Protein AF-A0A4L7JKK5-F1 (afdb_monomer_lite)

Secondary structure (DSSP, 8-state):
-GGGSS-SSPEEEEEE-TT-TT--HHHHHHH--S-EEEEEEEEHHHHTTTT--SS--EEEEEEESSS--HHHHHHHHHHHHHTT-PPPHHHHHHHT-GGGSHHHHHHHHHHHHHHHHHHHHHHTT-TTEEEE--TT-SSEEEEETT---HHHHHHHHHHHHHHHHTTT---EE-S--SSSS-EEEEEEETTTEEEEEEE--SS--HHHHHHHHHHHHTT-

Foldseek 3Di:
DVVVQPDPDEAEAEEECQLPPPDDPVVVQVVHPYKYKYWYKHFCCQLLVQQACPDRDMDTDIDIDPDDCVVVVVVVVVVCVVVVVDQDPVNVVSVPPPCSDPVNSVVSSVLLQVLQVVLCVLQCPAPQWHWDDDRSDSKIKIDGPPDLDPVVVVVLVVLLCVLQVVVVHDEAEDQDERHQAKYKYWDQDPPSRITIIIRLYNDDDPRSVSVSVCSNVVPD

Structure (mmCIF, N/CA/C/O backbone):
data_AF-A0A4L7JKK5-F1
#
_entry.id   AF-A0A4L7JKK5-F1
#
loop_
_atom_site.group_PDB
_atom_site.id
_atom_site.type_symbol
_atom_site.label_atom_id
_atom_site.label_alt_id
_atom_site.label_comp_id
_atom_site.label_asym_id
_atom_site.label_entity_id
_atom_site.label_seq_id
_atom_site.pdbx_PDB_ins_code
_atom_site.Cartn_x
_atom_site.Cartn_y
_atom_site.Cartn_z
_atom_site.occupancy
_atom_site.B_iso_or_equiv
_atom_site.auth_seq_id
_atom_site.auth_comp_id
_atom_site.auth_asym_id
_atom_site.auth_atom_id
_atom_site.pdbx_PDB_model_num
ATOM 1 N N . MET A 1 1 ? 13.199 -21.594 -5.721 1.00 54.78 1 MET A N 1
ATOM 2 C CA . MET A 1 1 ? 13.618 -21.203 -7.087 1.00 54.78 1 MET A CA 1
ATOM 3 C C . MET A 1 1 ? 13.773 -22.408 -8.007 1.00 54.78 1 MET A C 1
ATOM 5 O O . MET A 1 1 ? 13.452 -22.265 -9.177 1.00 54.78 1 MET A O 1
ATOM 9 N N . ASP A 1 2 ? 14.181 -23.584 -7.515 1.00 53.31 2 ASP A N 1
ATOM 10 C CA . ASP A 1 2 ? 14.368 -24.769 -8.373 1.00 53.31 2 ASP A CA 1
ATOM 11 C C . ASP A 1 2 ? 13.088 -25.248 -9.073 1.00 53.31 2 ASP A C 1
ATOM 13 O O . ASP A 1 2 ? 13.128 -25.571 -10.257 1.00 53.31 2 ASP A O 1
ATOM 17 N N . SER A 1 3 ? 11.926 -25.143 -8.419 1.00 56.69 3 SER A N 1
ATOM 18 C CA . SER A 1 3 ? 10.620 -25.448 -9.029 1.00 56.69 3 SER A CA 1
ATOM 19 C C . SER A 1 3 ? 10.272 -24.585 -10.251 1.00 56.69 3 SER A C 1
ATOM 21 O O . SER A 1 3 ? 9.480 -25.003 -11.090 1.00 56.69 3 SER A O 1
ATOM 23 N N . LEU A 1 4 ? 10.872 -23.396 -10.391 1.00 59.56 4 LEU A N 1
ATOM 24 C CA . LEU A 1 4 ? 10.628 -22.492 -11.517 1.00 59.56 4 LEU A CA 1
ATOM 25 C C . LEU A 1 4 ? 11.506 -22.805 -12.734 1.00 59.56 4 LEU A C 1
ATOM 27 O O . LEU A 1 4 ? 11.299 -22.182 -13.765 1.00 59.56 4 LEU A O 1
ATOM 31 N N . ASN A 1 5 ? 12.466 -23.734 -12.668 1.00 62.62 5 ASN A N 1
ATOM 32 C CA . ASN A 1 5 ? 13.459 -23.936 -13.735 1.00 62.62 5 ASN A CA 1
ATOM 33 C C . ASN A 1 5 ? 13.098 -25.026 -14.769 1.00 62.62 5 ASN A C 1
ATOM 35 O O . ASN A 1 5 ? 13.851 -25.221 -15.717 1.00 62.62 5 ASN A O 1
ATOM 39 N N . HIS A 1 6 ? 11.961 -25.715 -14.634 1.00 63.56 6 HIS A N 1
ATOM 40 C CA . HIS A 1 6 ? 11.659 -26.937 -15.402 1.00 63.56 6 HIS A CA 1
ATOM 41 C C . HIS A 1 6 ? 10.740 -26.759 -16.630 1.00 63.56 6 HIS A C 1
ATOM 43 O O . HIS A 1 6 ? 10.116 -27.720 -17.066 1.00 63.56 6 HIS A O 1
ATOM 49 N N . SER A 1 7 ? 10.619 -25.559 -17.209 1.00 73.69 7 SER A N 1
ATOM 50 C CA . SER A 1 7 ? 9.725 -25.326 -18.360 1.00 73.69 7 SER A CA 1
ATOM 51 C C . SER A 1 7 ? 10.434 -24.619 -19.517 1.00 73.69 7 SER A C 1
ATOM 53 O O . SER A 1 7 ? 11.263 -23.736 -19.301 1.00 73.69 7 SER A O 1
ATOM 55 N N . SER A 1 8 ? 10.084 -25.028 -20.742 1.00 73.00 8 SER A N 1
ATOM 56 C CA . SER A 1 8 ? 10.616 -24.521 -22.014 1.00 73.00 8 SER A CA 1
ATOM 57 C C . SER A 1 8 ? 10.035 -23.171 -22.446 1.00 73.00 8 SER A C 1
ATOM 59 O O . SER A 1 8 ? 10.579 -22.535 -23.342 1.00 73.00 8 SER A O 1
ATOM 61 N N . LEU A 1 9 ? 8.939 -22.721 -21.827 1.00 83.38 9 LEU A N 1
ATOM 62 C CA . LEU A 1 9 ? 8.365 -21.401 -22.094 1.00 83.38 9 LEU A CA 1
ATOM 63 C C . LEU A 1 9 ? 9.177 -20.302 -21.387 1.00 83.38 9 LEU A C 1
ATOM 65 O O . LEU A 1 9 ? 9.864 -20.575 -20.403 1.00 83.38 9 LEU A O 1
ATOM 69 N N . PRO A 1 10 ? 9.087 -19.036 -21.807 1.00 85.94 10 PRO A N 1
ATOM 70 C CA . PRO A 1 10 ? 9.568 -17.927 -20.995 1.00 85.94 10 PRO A CA 1
ATOM 71 C C . PRO A 1 10 ? 8.846 -17.844 -19.645 1.00 85.94 10 PRO A C 1
ATOM 73 O O . PRO A 1 10 ? 7.623 -17.960 -19.576 1.00 85.94 10 PRO A O 1
ATOM 76 N N . LEU A 1 11 ? 9.588 -17.603 -18.565 1.00 90.38 11 LEU A N 1
ATOM 77 C CA . LEU A 1 11 ? 9.015 -17.221 -17.277 1.00 90.38 11 LEU A CA 1
ATOM 78 C C . LEU A 1 11 ? 8.675 -15.727 -17.301 1.00 90.38 11 LEU A C 1
ATOM 80 O O . LEU A 1 11 ? 9.541 -14.898 -17.576 1.00 90.38 11 LEU A O 1
ATOM 84 N N . ILE A 1 12 ? 7.434 -15.375 -16.977 1.00 91.38 12 ILE A N 1
ATOM 85 C CA . ILE A 1 12 ? 7.027 -13.982 -16.776 1.00 91.38 12 ILE A CA 1
ATOM 86 C C . ILE A 1 12 ? 6.929 -13.733 -15.275 1.00 91.38 12 ILE A C 1
ATOM 88 O O . ILE A 1 12 ? 6.153 -14.392 -14.586 1.00 91.38 12 ILE A O 1
ATOM 92 N N . LEU A 1 13 ? 7.717 -12.785 -14.775 1.00 92.31 13 LEU A N 1
ATOM 93 C CA . LEU A 1 13 ? 7.645 -12.319 -13.395 1.00 92.31 13 LEU A CA 1
ATOM 94 C C . LEU A 1 13 ? 7.104 -10.896 -13.367 1.00 92.31 13 LEU A C 1
ATOM 96 O O . LEU A 1 13 ? 7.591 -10.021 -14.080 1.00 92.31 13 LEU A O 1
ATOM 100 N N . ILE A 1 14 ? 6.108 -10.677 -12.517 1.00 92.94 14 ILE A N 1
ATOM 101 C CA . ILE A 1 14 ? 5.545 -9.362 -12.228 1.00 92.94 14 ILE A CA 1
ATOM 102 C C . ILE A 1 14 ? 5.923 -9.028 -10.794 1.00 92.94 14 ILE A C 1
ATOM 104 O O . ILE A 1 14 ? 5.657 -9.812 -9.883 1.00 92.94 14 ILE A O 1
ATOM 108 N N . ILE A 1 15 ? 6.574 -7.886 -10.611 1.00 92.06 15 ILE A N 1
ATOM 109 C CA . ILE A 1 15 ? 7.096 -7.438 -9.326 1.00 92.06 15 ILE A CA 1
ATOM 110 C C . ILE A 1 15 ? 6.607 -6.013 -9.098 1.00 92.06 15 ILE A C 1
ATOM 112 O O . ILE A 1 15 ? 6.671 -5.192 -10.005 1.00 92.06 15 ILE A O 1
ATOM 116 N N . ASP A 1 16 ? 6.113 -5.723 -7.899 1.00 90.50 16 ASP A N 1
ATOM 117 C CA . ASP A 1 16 ? 5.870 -4.355 -7.437 1.00 90.50 16 ASP A CA 1
ATOM 118 C C . ASP A 1 16 ? 6.993 -3.984 -6.462 1.00 90.50 16 ASP A C 1
ATOM 120 O O . ASP A 1 16 ? 6.991 -4.423 -5.311 1.00 90.50 16 ASP A O 1
ATOM 124 N 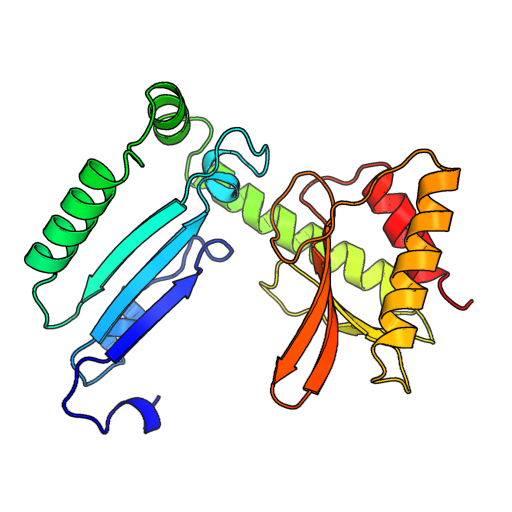N . SER A 1 17 ? 7.975 -3.214 -6.935 1.00 91.44 17 SER A N 1
ATOM 125 C CA . SER A 1 17 ? 9.117 -2.752 -6.130 1.00 91.44 17 SER A CA 1
ATOM 126 C C . SER A 1 17 ? 8.888 -1.369 -5.525 1.00 91.44 17 SER A C 1
ATOM 128 O O . SER A 1 17 ? 9.811 -0.735 -5.022 1.00 91.44 17 SER A O 1
ATOM 130 N N . THR A 1 18 ? 7.655 -0.862 -5.535 1.00 91.31 18 THR A N 1
ATOM 131 C CA . THR A 1 18 ? 7.359 0.492 -5.057 1.00 91.31 18 THR A CA 1
ATOM 132 C C . THR A 1 18 ? 7.827 0.747 -3.618 1.00 91.31 18 THR A C 1
ATOM 134 O O . THR A 1 18 ? 8.244 1.857 -3.298 1.00 91.31 18 THR A O 1
ATOM 137 N N . ALA A 1 19 ? 7.746 -0.262 -2.747 1.00 88.50 19 ALA A N 1
ATOM 138 C CA . ALA A 1 19 ? 8.181 -0.174 -1.352 1.00 88.50 19 ALA A CA 1
ATOM 139 C C . ALA A 1 19 ? 9.669 -0.524 -1.139 1.00 88.50 19 ALA A C 1
ATOM 141 O O . ALA A 1 19 ? 10.154 -0.408 -0.018 1.00 88.50 19 ALA A O 1
ATOM 142 N N . ASP A 1 20 ? 10.391 -0.922 -2.190 1.00 88.00 20 ASP A N 1
ATOM 143 C CA . ASP A 1 20 ? 11.822 -1.229 -2.164 1.00 88.00 20 ASP A CA 1
ATOM 144 C C . ASP A 1 20 ? 12.528 -0.515 -3.324 1.00 88.00 20 ASP A C 1
ATOM 146 O O . ASP A 1 20 ? 12.739 -1.046 -4.416 1.00 88.00 20 ASP A O 1
ATOM 150 N N . ILE A 1 21 ? 12.904 0.740 -3.088 1.00 84.25 21 ILE A N 1
ATOM 151 C CA . ILE A 1 21 ? 13.548 1.567 -4.116 1.00 84.25 21 ILE A CA 1
ATOM 152 C C . ILE A 1 21 ? 14.943 1.064 -4.517 1.00 84.25 21 ILE A C 1
ATOM 154 O O . ILE A 1 21 ? 15.446 1.484 -5.561 1.00 84.25 21 ILE A O 1
ATOM 158 N N . PHE A 1 22 ? 15.553 0.186 -3.711 1.00 85.50 22 PHE A N 1
ATOM 159 C CA . PHE A 1 22 ? 16.884 -0.384 -3.932 1.00 85.50 22 PHE A CA 1
ATOM 160 C C . PHE A 1 22 ? 16.833 -1.760 -4.608 1.00 85.50 22 PHE A C 1
ATOM 162 O O . PHE A 1 22 ? 17.875 -2.384 -4.804 1.00 85.50 22 PHE A O 1
ATOM 169 N N . PHE A 1 23 ? 15.641 -2.227 -4.979 1.00 87.81 23 PHE A N 1
ATOM 170 C CA . PHE A 1 23 ? 15.434 -3.542 -5.561 1.00 87.81 23 PHE A CA 1
ATOM 171 C C . PHE A 1 23 ? 16.284 -3.779 -6.827 1.00 87.81 23 PHE A C 1
ATOM 173 O O . PHE A 1 23 ? 16.067 -3.157 -7.871 1.00 87.81 23 PHE A O 1
ATOM 180 N N . ASP A 1 24 ? 17.247 -4.710 -6.757 1.00 88.44 24 ASP A N 1
ATOM 181 C CA . ASP A 1 24 ? 18.094 -5.095 -7.897 1.00 88.44 24 ASP A CA 1
ATOM 182 C C . ASP A 1 24 ? 17.448 -6.228 -8.708 1.00 88.44 24 ASP A C 1
ATOM 184 O O . ASP A 1 24 ? 17.680 -7.418 -8.475 1.00 88.44 24 ASP A O 1
ATOM 188 N N . VAL A 1 25 ? 16.686 -5.856 -9.738 1.00 88.56 25 VAL A N 1
ATOM 189 C CA . VAL A 1 25 ? 16.118 -6.796 -10.725 1.00 88.56 25 VAL A CA 1
ATOM 190 C C . VAL A 1 25 ? 17.202 -7.689 -11.353 1.00 88.56 25 VAL A C 1
ATOM 192 O O . VAL A 1 25 ? 16.958 -8.862 -11.659 1.00 88.56 25 VAL A O 1
ATOM 195 N N . SER A 1 26 ? 18.422 -7.171 -11.522 1.00 85.50 26 SER A N 1
ATOM 196 C CA . SER A 1 26 ? 19.534 -7.905 -12.134 1.00 85.50 26 SER A CA 1
ATOM 197 C C . SER A 1 26 ? 19.975 -9.082 -11.268 1.00 85.50 26 SER A C 1
ATOM 199 O O . SER A 1 26 ? 20.369 -10.120 -11.801 1.00 85.50 26 SER A O 1
ATOM 201 N N . TYR A 1 27 ? 19.884 -8.958 -9.941 1.00 87.44 27 TYR A N 1
ATOM 202 C CA . TYR A 1 27 ? 20.177 -10.048 -9.014 1.00 87.44 27 TYR A CA 1
ATOM 203 C C . TYR A 1 27 ? 19.275 -11.258 -9.264 1.00 87.44 27 TYR A C 1
ATOM 205 O O . TYR A 1 27 ? 19.773 -12.382 -9.359 1.00 87.44 27 TYR A O 1
ATOM 213 N N . ILE A 1 28 ? 17.972 -11.032 -9.453 1.00 87.19 28 ILE A N 1
ATOM 214 C CA . ILE A 1 28 ? 17.007 -12.100 -9.744 1.00 87.19 28 ILE A CA 1
ATOM 215 C C . ILE A 1 28 ? 17.321 -12.753 -11.087 1.00 87.19 28 ILE A C 1
ATOM 217 O O . ILE A 1 28 ? 17.416 -13.978 -11.169 1.00 87.19 28 ILE A O 1
ATOM 221 N N . LEU A 1 29 ? 17.548 -11.951 -12.130 1.00 86.25 29 LEU A N 1
ATOM 222 C CA . LEU A 1 29 ? 17.852 -12.467 -13.467 1.00 86.25 29 LEU A CA 1
ATOM 223 C C . LEU A 1 29 ? 19.110 -13.340 -13.491 1.00 86.25 29 LEU A C 1
ATOM 225 O O . LEU A 1 29 ? 19.112 -14.368 -14.164 1.00 86.25 29 LEU A O 1
ATOM 229 N N . ARG A 1 30 ? 20.155 -12.982 -12.729 1.00 85.31 30 ARG A N 1
ATOM 230 C CA . ARG A 1 30 ? 21.387 -13.787 -12.612 1.00 85.31 30 ARG A CA 1
ATOM 231 C C . ARG A 1 30 ? 21.159 -15.150 -11.950 1.00 85.31 30 ARG A C 1
ATOM 233 O O . ARG A 1 30 ? 21.944 -16.068 -12.173 1.00 85.31 30 ARG A O 1
ATOM 240 N N . LYS A 1 31 ? 20.129 -15.290 -11.111 1.00 86.62 31 LYS A N 1
ATOM 241 C CA . LYS A 1 31 ? 19.822 -16.535 -10.383 1.00 86.62 31 LYS A CA 1
ATOM 242 C C . LYS A 1 31 ? 18.913 -17.485 -11.165 1.00 86.62 31 LYS A C 1
ATOM 244 O O . LYS A 1 31 ? 18.889 -18.678 -10.865 1.00 86.62 31 LYS A O 1
ATOM 249 N N . LEU A 1 32 ? 18.190 -16.986 -12.164 1.00 85.12 32 LEU A N 1
ATOM 250 C CA . LEU A 1 32 ? 17.275 -17.782 -12.978 1.00 85.12 32 LEU A CA 1
ATOM 251 C C . LEU A 1 32 ? 18.009 -18.402 -14.170 1.00 85.12 32 LEU A C 1
ATOM 253 O O . LEU A 1 32 ? 18.650 -17.712 -14.959 1.00 85.12 32 LEU A O 1
ATOM 257 N N . LYS A 1 33 ? 17.891 -19.725 -14.326 1.00 83.31 33 LYS A N 1
ATOM 258 C CA . LYS A 1 33 ? 18.574 -20.485 -15.389 1.00 83.31 33 LYS A CA 1
ATOM 259 C C . LYS A 1 33 ? 17.737 -20.650 -16.664 1.00 83.31 33 LYS A C 1
ATOM 261 O O . LYS A 1 33 ? 18.148 -21.366 -17.572 1.00 83.31 33 LYS A O 1
ATOM 266 N N . ARG A 1 34 ? 16.588 -19.977 -16.751 1.00 86.50 34 ARG A N 1
ATOM 267 C CA . ARG A 1 34 ? 15.662 -20.021 -17.891 1.00 86.50 34 ARG A CA 1
ATOM 268 C C . ARG A 1 34 ? 15.383 -18.633 -18.448 1.00 86.50 34 ARG A C 1
ATOM 270 O O . ARG A 1 34 ? 15.592 -17.626 -17.765 1.00 86.50 34 ARG A O 1
ATOM 277 N N . ASP A 1 35 ? 14.864 -18.592 -19.664 1.00 89.31 35 ASP A N 1
ATOM 278 C CA . ASP A 1 35 ? 14.428 -17.353 -20.296 1.00 89.31 35 ASP A CA 1
ATOM 279 C C . ASP A 1 35 ? 13.357 -16.686 -19.436 1.00 89.31 35 ASP A C 1
ATOM 281 O O . ASP A 1 35 ? 12.358 -17.308 -19.072 1.00 89.31 35 ASP A O 1
ATOM 285 N N . THR A 1 36 ? 13.605 -15.438 -19.047 1.00 90.94 36 THR A N 1
ATOM 286 C CA . THR A 1 36 ? 12.755 -14.713 -18.102 1.00 90.94 36 THR A CA 1
ATOM 287 C C . THR A 1 36 ? 12.519 -13.291 -18.589 1.00 90.94 36 THR A C 1
ATOM 289 O O . THR A 1 36 ? 13.455 -12.614 -19.020 1.00 90.94 36 THR A O 1
ATOM 292 N N . ILE A 1 37 ? 11.278 -12.825 -18.488 1.00 91.94 37 ILE A N 1
ATOM 293 C CA . ILE A 1 37 ? 10.894 -11.420 -18.631 1.00 91.94 37 ILE A CA 1
ATOM 294 C C . ILE A 1 37 ? 10.395 -10.947 -17.267 1.00 91.94 37 ILE A C 1
ATOM 296 O O . ILE A 1 37 ? 9.519 -11.576 -16.677 1.00 91.94 37 ILE A O 1
ATOM 300 N N . ILE A 1 38 ? 10.949 -9.844 -16.772 1.00 92.88 38 ILE A N 1
ATOM 301 C CA . ILE A 1 38 ? 10.526 -9.204 -15.529 1.00 92.88 38 ILE A CA 1
ATOM 302 C C . ILE A 1 38 ? 9.854 -7.879 -15.867 1.00 92.88 38 ILE A C 1
ATOM 304 O O . ILE A 1 38 ? 10.446 -7.035 -16.542 1.00 92.88 38 ILE A O 1
ATOM 308 N N . PHE A 1 39 ? 8.630 -7.717 -15.375 1.00 93.56 39 PHE A N 1
ATOM 309 C CA . PHE A 1 39 ? 7.906 -6.457 -15.319 1.00 93.56 39 PHE A CA 1
ATOM 310 C C . PHE A 1 39 ? 7.997 -5.930 -13.890 1.00 93.56 39 PHE A C 1
ATOM 312 O O . PHE A 1 39 ? 7.327 -6.442 -12.995 1.00 93.56 39 PHE A O 1
ATOM 319 N N . ASP A 1 40 ? 8.855 -4.939 -13.685 1.00 93.75 40 ASP A N 1
ATOM 320 C CA . ASP A 1 40 ? 9.009 -4.250 -12.410 1.00 93.75 40 ASP A CA 1
ATOM 321 C C . ASP A 1 40 ? 8.169 -2.968 -12.405 1.00 93.75 40 ASP A C 1
ATOM 323 O O . ASP A 1 40 ? 8.400 -2.052 -13.198 1.00 93.75 40 ASP A O 1
ATOM 327 N N . PHE A 1 41 ? 7.167 -2.928 -11.535 1.00 92.62 41 PHE A N 1
ATOM 328 C CA . PHE A 1 41 ? 6.232 -1.828 -11.384 1.00 92.62 41 PHE A CA 1
ATOM 329 C C . PHE A 1 41 ? 6.634 -0.928 -10.219 1.00 92.62 41 PHE A C 1
ATOM 331 O O . PHE A 1 41 ? 6.877 -1.385 -9.102 1.00 92.62 41 PHE A O 1
ATOM 338 N N . LYS A 1 42 ? 6.617 0.380 -10.479 1.00 92.31 42 LYS A N 1
ATOM 339 C CA . LYS A 1 42 ? 6.773 1.433 -9.478 1.00 92.31 42 LYS A CA 1
ATOM 340 C C . LYS A 1 42 ? 5.608 2.409 -9.556 1.00 92.31 42 LYS A C 1
ATOM 342 O O . LYS A 1 42 ? 5.245 2.892 -10.628 1.00 92.31 42 LYS A O 1
ATOM 347 N N . SER A 1 43 ? 5.021 2.740 -8.412 1.00 92.19 43 SER A N 1
ATOM 348 C CA . SER A 1 43 ? 3.942 3.725 -8.339 1.00 92.19 43 SER A CA 1
ATOM 349 C C . SER A 1 43 ? 4.493 5.150 -8.424 1.00 92.19 43 SER A C 1
ATOM 351 O O . SER A 1 43 ? 5.180 5.622 -7.516 1.00 92.19 43 SER A O 1
ATOM 353 N N . GLY A 1 44 ? 4.119 5.863 -9.487 1.00 90.44 44 GLY A N 1
ATOM 354 C CA . GLY A 1 44 ? 4.396 7.286 -9.666 1.00 90.44 44 GLY A CA 1
ATOM 355 C C . GLY A 1 44 ? 3.704 8.151 -8.613 1.00 90.44 44 GLY A C 1
ATOM 356 O O . GLY A 1 44 ? 4.313 9.073 -8.086 1.00 90.44 44 GLY A O 1
ATOM 357 N N . ILE A 1 45 ? 2.481 7.791 -8.208 1.00 90.12 45 ILE A N 1
ATOM 358 C CA . ILE A 1 45 ? 1.774 8.469 -7.105 1.00 90.12 45 ILE A CA 1
ATOM 359 C C . ILE A 1 45 ? 2.606 8.465 -5.812 1.00 90.12 45 ILE A C 1
ATOM 361 O O . ILE A 1 45 ? 2.671 9.451 -5.080 1.00 90.12 45 ILE A O 1
ATOM 365 N N . LYS A 1 46 ? 3.249 7.341 -5.499 1.00 91.56 46 LYS A N 1
ATOM 366 C CA . LYS A 1 46 ? 3.940 7.171 -4.218 1.00 91.56 46 LYS A CA 1
ATOM 367 C C . LYS A 1 46 ? 5.336 7.780 -4.284 1.00 91.56 46 LYS A C 1
ATOM 369 O O . LYS A 1 46 ? 5.657 8.656 -3.492 1.00 91.56 46 LYS A O 1
ATOM 374 N N . LEU A 1 47 ? 6.131 7.388 -5.277 1.00 89.38 47 LEU A N 1
ATOM 375 C CA . LEU A 1 47 ? 7.527 7.818 -5.381 1.00 89.38 47 LEU A CA 1
ATOM 376 C C . LEU A 1 47 ? 7.671 9.233 -5.967 1.00 89.38 47 LEU A C 1
ATOM 378 O O . LEU A 1 47 ? 8.487 10.016 -5.493 1.00 89.38 47 LEU A O 1
ATOM 382 N N . TYR A 1 48 ? 6.844 9.599 -6.944 1.00 89.81 48 TYR A N 1
ATOM 383 C CA . TYR A 1 48 ? 6.958 10.871 -7.670 1.00 89.81 48 TYR A CA 1
ATOM 384 C C . TYR A 1 48 ? 5.909 11.908 -7.265 1.00 89.81 48 TYR A C 1
ATOM 386 O O . TYR A 1 48 ? 5.862 12.987 -7.839 1.00 89.81 48 TYR A O 1
ATOM 394 N N . GLN A 1 49 ? 5.050 11.605 -6.289 1.00 91.00 49 GLN A N 1
ATOM 395 C CA . GLN A 1 49 ? 4.114 12.579 -5.715 1.00 91.00 49 GLN A CA 1
ATOM 396 C C . GLN A 1 49 ? 4.023 12.469 -4.191 1.00 91.00 49 GLN A C 1
ATOM 398 O O . GLN A 1 49 ? 3.183 13.127 -3.588 1.00 91.00 49 GLN A O 1
ATOM 403 N N . LEU A 1 50 ? 4.857 11.639 -3.549 1.00 90.62 50 LEU A N 1
ATOM 404 C CA . LEU A 1 50 ? 4.877 11.444 -2.094 1.00 90.62 50 LEU A CA 1
ATOM 405 C C . LEU A 1 50 ? 3.488 11.107 -1.510 1.00 90.62 50 LEU A C 1
ATOM 407 O O . LEU A 1 50 ? 3.152 11.506 -0.395 1.00 90.62 50 LEU A O 1
ATOM 411 N N . GLY A 1 51 ? 2.659 10.385 -2.273 1.00 88.94 51 GLY A N 1
ATOM 412 C CA . GLY A 1 51 ? 1.311 9.990 -1.862 1.00 88.94 51 GLY A CA 1
ATOM 413 C C . GLY A 1 51 ? 0.261 11.107 -1.895 1.00 88.94 51 GLY A C 1
ATOM 414 O O . GLY A 1 51 ? -0.766 10.963 -1.234 1.00 88.94 51 GLY A O 1
ATOM 415 N N . LEU A 1 52 ? 0.513 12.208 -2.620 1.00 88.00 52 LEU A N 1
ATOM 416 C CA . LEU A 1 52 ? -0.417 13.340 -2.776 1.00 88.00 52 LEU A CA 1
ATOM 417 C C . LEU A 1 52 ? -1.556 13.095 -3.775 1.00 88.00 52 LEU A C 1
ATOM 419 O O . LEU A 1 52 ? -2.501 13.873 -3.793 1.00 88.00 52 LEU A O 1
ATOM 423 N N . GLU A 1 53 ? -1.472 12.039 -4.588 1.00 86.94 53 GLU A N 1
ATOM 424 C CA . GLU A 1 53 ? -2.543 11.637 -5.520 1.00 86.94 53 GLU A CA 1
ATOM 425 C C . GLU A 1 53 ? -2.893 12.704 -6.577 1.00 86.94 53 GLU A C 1
ATOM 427 O O . GLU A 1 53 ? -4.040 12.839 -6.987 1.00 86.94 53 GLU A O 1
ATOM 432 N N . LEU A 1 54 ? -1.893 13.452 -7.052 1.00 88.25 54 LEU A N 1
ATOM 433 C CA . LEU A 1 54 ? -2.051 14.486 -8.085 1.00 88.25 54 LEU A CA 1
ATOM 434 C C . LEU A 1 54 ? -2.343 13.901 -9.476 1.00 88.25 54 LEU A C 1
ATOM 436 O O . LEU A 1 54 ? -2.980 14.543 -10.305 1.00 88.25 54 LEU A O 1
ATOM 440 N N . SER A 1 55 ? -1.838 12.698 -9.757 1.00 88.06 55 SER A N 1
ATOM 441 C CA . SER A 1 55 ? -2.156 11.935 -10.968 1.00 88.06 55 SER A CA 1
ATOM 442 C C . SER A 1 55 ? -1.908 10.443 -10.756 1.00 88.06 55 SER A C 1
ATOM 444 O O . SER A 1 55 ? -0.953 10.056 -10.080 1.00 88.06 55 SER A O 1
ATOM 446 N N . ASN A 1 56 ? -2.724 9.599 -11.386 1.00 86.06 56 ASN A N 1
ATOM 447 C CA . ASN A 1 56 ? -2.571 8.151 -11.357 1.00 86.06 56 ASN A CA 1
ATOM 448 C C . ASN A 1 56 ? -1.466 7.654 -12.306 1.00 86.06 56 ASN A C 1
ATOM 450 O O . ASN A 1 56 ? -1.736 7.103 -13.371 1.00 86.06 56 ASN A O 1
ATOM 454 N N . LEU A 1 57 ? -0.209 7.840 -11.897 1.00 87.75 57 LEU A N 1
ATOM 455 C CA . LEU A 1 57 ? 0.969 7.411 -12.653 1.00 87.75 57 LEU A CA 1
ATOM 456 C C . LEU A 1 57 ? 1.527 6.076 -12.154 1.00 87.75 57 LEU A C 1
ATOM 458 O O . LEU A 1 57 ? 1.732 5.870 -10.952 1.00 87.75 57 LEU A O 1
ATOM 462 N N . GLY A 1 58 ? 1.869 5.207 -13.103 1.00 88.06 58 GLY A N 1
ATOM 463 C CA . GLY A 1 58 ? 2.620 3.972 -12.896 1.00 88.06 58 GLY A CA 1
ATOM 464 C C . GLY A 1 58 ? 3.787 3.890 -13.874 1.00 88.06 58 GLY A C 1
ATOM 465 O O . GLY A 1 58 ? 3.667 4.280 -15.033 1.00 88.06 58 GLY A O 1
ATOM 466 N N . ILE A 1 59 ? 4.922 3.394 -13.399 1.00 88.75 59 ILE A N 1
ATOM 467 C CA . ILE A 1 59 ? 6.136 3.210 -14.191 1.00 88.75 59 ILE A CA 1
ATOM 468 C C . ILE A 1 59 ? 6.398 1.712 -14.266 1.00 88.75 59 ILE A C 1
ATOM 470 O O . ILE A 1 59 ? 6.373 1.032 -13.242 1.00 88.75 59 ILE A O 1
ATOM 474 N N . VAL A 1 60 ? 6.646 1.205 -15.472 1.00 89.94 60 VAL A N 1
ATOM 475 C CA . VAL A 1 60 ? 7.015 -0.195 -15.693 1.00 89.94 60 VAL A CA 1
ATOM 476 C C . VAL A 1 60 ? 8.403 -0.274 -16.315 1.00 89.94 60 VAL A C 1
ATOM 478 O O . VAL A 1 60 ? 8.661 0.276 -17.387 1.00 89.94 60 VAL A O 1
ATOM 481 N N . HIS A 1 61 ? 9.302 -0.981 -15.642 1.00 90.50 61 HIS A N 1
ATOM 482 C CA . HIS A 1 61 ? 10.610 -1.343 -16.160 1.00 90.50 61 HIS A CA 1
ATOM 483 C C . HIS A 1 61 ? 10.557 -2.789 -16.649 1.00 90.50 61 HIS A C 1
ATOM 485 O O . HIS A 1 61 ? 10.221 -3.704 -15.901 1.00 90.50 61 HIS A O 1
ATOM 491 N N . ILE A 1 62 ? 10.865 -2.994 -17.932 1.00 91.31 62 ILE A N 1
ATOM 492 C CA . ILE A 1 62 ? 10.837 -4.318 -18.561 1.00 91.31 62 ILE A CA 1
ATOM 493 C C . ILE A 1 62 ? 12.265 -4.761 -18.832 1.00 91.31 62 ILE A C 1
ATOM 495 O O . ILE A 1 62 ? 12.944 -4.172 -19.685 1.00 91.31 62 ILE A O 1
ATOM 499 N N . THR A 1 63 ? 12.679 -5.832 -18.163 1.00 90.88 63 THR A N 1
ATOM 500 C CA . THR A 1 63 ? 14.026 -6.403 -18.267 1.00 90.88 63 THR A CA 1
ATOM 501 C C . THR A 1 63 ? 13.935 -7.884 -18.621 1.00 90.88 63 THR A C 1
ATOM 503 O O . THR A 1 63 ? 13.001 -8.575 -18.224 1.00 90.88 63 THR A O 1
ATOM 506 N N . SER A 1 64 ? 14.897 -8.393 -19.386 1.00 90.62 64 SER A N 1
ATOM 507 C CA . SER A 1 64 ? 15.013 -9.818 -19.698 1.00 90.62 64 SER A CA 1
ATOM 508 C C . SER A 1 64 ? 16.480 -10.229 -19.756 1.00 90.62 64 SER A C 1
ATOM 510 O O . SER A 1 64 ? 17.343 -9.388 -19.996 1.00 90.62 64 SER A O 1
ATOM 512 N N . ASN A 1 65 ? 16.761 -11.513 -19.524 1.00 86.12 65 ASN A N 1
ATOM 513 C CA . ASN A 1 65 ? 18.102 -12.078 -19.653 1.00 86.12 65 ASN A CA 1
ATOM 514 C C . ASN A 1 65 ? 18.458 -12.447 -21.104 1.00 86.12 65 ASN A C 1
ATOM 516 O O . ASN A 1 65 ? 19.535 -12.101 -21.574 1.00 86.12 65 ASN A O 1
ATOM 520 N N . LYS A 1 66 ? 17.572 -13.161 -21.801 1.00 80.00 66 LYS A N 1
ATOM 521 C CA . LYS A 1 66 ? 17.845 -13.774 -23.112 1.00 80.00 66 LYS A CA 1
ATOM 522 C C . LYS A 1 66 ? 16.816 -13.405 -24.184 1.00 80.00 66 LYS A C 1
ATOM 524 O O . LYS A 1 66 ? 17.006 -13.747 -25.345 1.00 80.00 66 LYS A O 1
ATOM 529 N N . ILE A 1 67 ? 15.746 -12.689 -23.822 1.00 82.38 67 ILE A N 1
ATOM 530 C CA . ILE A 1 67 ? 14.661 -12.329 -24.741 1.00 82.38 67 ILE A CA 1
ATOM 531 C C . ILE A 1 67 ? 14.787 -10.861 -25.147 1.00 82.38 67 ILE A C 1
ATOM 533 O O . ILE A 1 67 ? 14.883 -9.965 -24.308 1.00 82.38 67 ILE A O 1
ATOM 537 N N . ASN A 1 68 ? 14.723 -10.594 -26.451 1.00 84.12 68 ASN A N 1
ATOM 538 C CA . ASN A 1 68 ? 14.634 -9.231 -26.960 1.00 84.12 68 ASN A CA 1
ATOM 539 C C . ASN A 1 68 ? 13.237 -8.647 -26.678 1.00 84.12 68 ASN A C 1
ATOM 541 O O . ASN A 1 68 ? 12.236 -9.084 -27.242 1.00 84.12 68 ASN A O 1
ATOM 545 N N . THR A 1 69 ? 13.171 -7.618 -25.832 1.00 86.06 69 THR A N 1
ATOM 546 C CA . THR A 1 69 ? 11.913 -6.981 -25.407 1.00 86.06 69 THR A CA 1
ATOM 547 C C . THR A 1 69 ? 11.473 -5.811 -26.299 1.00 86.06 69 THR A C 1
ATOM 549 O O . THR A 1 69 ? 10.482 -5.149 -25.998 1.00 86.06 69 THR A O 1
ATOM 552 N N . SER A 1 70 ? 12.162 -5.548 -27.417 1.00 87.31 70 SER A N 1
ATOM 553 C CA . SER A 1 70 ? 11.848 -4.461 -28.364 1.00 87.31 70 SER A CA 1
ATOM 554 C C . SER A 1 70 ? 10.406 -4.513 -28.877 1.00 87.31 70 SER A C 1
ATOM 556 O O . SER A 1 70 ? 9.677 -3.524 -28.781 1.00 87.31 70 SER A O 1
ATOM 558 N N . LEU A 1 71 ? 9.970 -5.675 -29.374 1.00 85.62 71 LEU A N 1
ATOM 559 C CA . LEU A 1 71 ? 8.619 -5.851 -29.918 1.00 85.62 71 LEU A CA 1
ATOM 560 C C . LEU A 1 71 ? 7.545 -5.666 -28.843 1.00 85.62 71 LEU A C 1
ATOM 562 O O . LEU A 1 71 ? 6.529 -5.015 -29.086 1.00 85.62 71 LEU A O 1
ATOM 566 N N . LEU A 1 72 ? 7.805 -6.164 -27.634 1.00 88.00 72 LEU A N 1
ATOM 567 C CA . LEU A 1 72 ? 6.929 -5.978 -26.481 1.00 88.00 72 LEU A CA 1
ATOM 568 C C . LEU A 1 72 ? 6.794 -4.491 -26.120 1.00 88.00 72 LEU A C 1
ATOM 570 O O . LEU A 1 72 ? 5.682 -3.995 -25.972 1.00 88.00 72 LEU A O 1
ATOM 574 N N . ARG A 1 73 ? 7.909 -3.751 -26.052 1.00 87.44 73 ARG A N 1
ATOM 575 C CA . ARG A 1 73 ? 7.895 -2.303 -25.780 1.00 87.44 73 ARG A CA 1
ATOM 576 C C . ARG A 1 73 ? 7.122 -1.532 -26.847 1.00 87.44 73 ARG A C 1
ATOM 578 O O . ARG A 1 73 ? 6.293 -0.698 -26.498 1.00 87.44 73 ARG A O 1
ATOM 585 N N . LYS A 1 74 ? 7.340 -1.835 -28.132 1.00 88.62 74 LYS A N 1
ATOM 586 C CA . LYS A 1 74 ? 6.579 -1.221 -29.235 1.00 88.62 74 LYS A CA 1
ATOM 587 C C . LYS A 1 74 ? 5.083 -1.508 -29.120 1.00 88.62 74 LYS A C 1
ATOM 589 O O . LYS A 1 74 ? 4.285 -0.597 -29.303 1.00 88.62 74 LYS A O 1
ATOM 594 N N . SER A 1 75 ? 4.715 -2.737 -28.763 1.00 89.50 75 SER A N 1
ATOM 595 C CA . SER A 1 75 ? 3.314 -3.135 -28.579 1.00 89.50 75 SER A CA 1
ATOM 596 C C . SER A 1 75 ? 2.652 -2.365 -27.434 1.00 89.50 75 SER A C 1
ATOM 598 O O . SER A 1 75 ? 1.542 -1.871 -27.591 1.00 89.50 75 SER A O 1
ATOM 600 N N . LEU A 1 76 ? 3.353 -2.186 -26.310 1.00 87.75 76 LEU A N 1
ATOM 601 C CA . LEU A 1 76 ? 2.854 -1.403 -25.174 1.00 87.75 76 LEU A CA 1
ATOM 602 C C . LEU A 1 76 ? 2.717 0.090 -25.502 1.00 87.75 76 LEU A C 1
ATOM 604 O O . LEU A 1 76 ? 1.738 0.716 -25.105 1.00 87.75 76 LEU A O 1
ATOM 608 N N . ILE A 1 77 ? 3.665 0.657 -26.256 1.00 87.44 77 ILE A N 1
ATOM 609 C CA . ILE A 1 77 ? 3.566 2.040 -26.748 1.00 87.44 77 ILE A CA 1
ATOM 610 C C . ILE A 1 77 ? 2.362 2.184 -27.683 1.00 87.44 77 ILE A C 1
ATOM 612 O O . ILE A 1 77 ? 1.579 3.114 -27.515 1.00 87.44 77 ILE A O 1
ATOM 616 N N . GLY A 1 78 ? 2.189 1.249 -28.622 1.00 89.38 78 GLY A N 1
ATOM 617 C CA . GLY A 1 78 ? 1.050 1.228 -29.537 1.00 89.38 78 GLY A CA 1
ATOM 618 C C . GLY A 1 78 ? -0.283 1.143 -28.796 1.00 89.38 78 GLY A C 1
ATOM 619 O O . GLY A 1 78 ? -1.176 1.941 -29.063 1.00 89.38 78 GLY A O 1
ATOM 620 N N . PHE A 1 79 ? -0.390 0.248 -27.808 1.00 88.94 79 PHE A N 1
ATOM 621 C CA . PHE A 1 79 ? -1.566 0.148 -26.943 1.00 88.94 79 PHE A CA 1
ATOM 622 C C . PHE A 1 79 ? -1.870 1.483 -26.259 1.00 88.94 79 PHE A C 1
ATOM 624 O O . PHE A 1 79 ? -2.978 1.990 -26.394 1.00 88.94 79 PHE A O 1
ATOM 631 N N . ARG A 1 80 ? -0.868 2.102 -25.619 1.00 86.31 80 ARG A N 1
ATOM 632 C CA . ARG A 1 80 ? -1.014 3.403 -24.950 1.00 86.31 80 ARG A CA 1
ATOM 633 C C . ARG A 1 80 ? -1.528 4.496 -25.890 1.00 86.31 80 ARG A C 1
ATOM 635 O O . ARG A 1 80 ? -2.389 5.287 -25.506 1.00 86.31 80 ARG A O 1
ATOM 642 N N . SER A 1 81 ? -0.998 4.546 -27.112 1.00 86.50 81 SER A N 1
ATOM 643 C CA . SER A 1 81 ? -1.428 5.501 -28.136 1.00 86.50 81 SER A CA 1
ATOM 644 C C . SER A 1 81 ? -2.871 5.261 -28.579 1.00 86.50 81 SER A C 1
ATOM 646 O O . SER A 1 81 ? -3.624 6.220 -28.705 1.00 86.50 81 SER A O 1
ATOM 648 N N . LEU A 1 82 ? -3.274 4.001 -28.768 1.00 90.69 82 LEU A N 1
ATOM 649 C CA . LEU A 1 82 ? -4.637 3.638 -29.170 1.00 90.69 82 LEU A CA 1
ATOM 650 C C . LEU A 1 82 ? -5.666 3.899 -28.065 1.00 90.69 82 LEU A C 1
ATOM 652 O O . LEU A 1 82 ? -6.774 4.337 -28.355 1.00 90.69 82 LEU A O 1
ATOM 656 N N . THR A 1 83 ? -5.309 3.653 -26.803 1.00 89.00 83 THR A N 1
ATOM 657 C CA . THR A 1 83 ? -6.215 3.849 -25.661 1.00 89.00 83 THR A CA 1
ATOM 658 C C . THR A 1 83 ? -6.234 5.281 -25.134 1.00 89.00 83 THR A C 1
ATOM 660 O O . THR A 1 83 ? -6.936 5.557 -24.167 1.00 89.00 83 THR A O 1
ATOM 663 N N . GLY A 1 84 ? -5.441 6.191 -25.709 1.00 83.62 84 GLY A N 1
ATOM 664 C CA . GLY A 1 84 ? -5.356 7.577 -25.246 1.00 83.62 84 GLY A CA 1
ATOM 665 C C . GLY A 1 84 ? -4.750 7.736 -23.846 1.00 83.62 84 GLY A C 1
ATOM 666 O O . GLY A 1 84 ? -4.912 8.780 -23.225 1.00 83.62 84 GLY A O 1
ATOM 667 N N . THR A 1 85 ? -4.019 6.738 -23.339 1.00 84.31 85 THR A N 1
ATOM 668 C CA . THR A 1 85 ? -3.427 6.737 -21.984 1.00 84.31 85 THR A CA 1
ATOM 669 C C . THR A 1 85 ? -2.026 7.358 -21.978 1.00 84.31 85 THR A C 1
ATOM 671 O O . THR A 1 85 ? -1.091 6.865 -21.343 1.00 84.31 85 THR A O 1
ATOM 674 N N . SER A 1 86 ? -1.852 8.427 -22.756 1.00 85.69 86 SER A N 1
ATOM 675 C CA . SER A 1 86 ? -0.580 9.146 -22.849 1.00 85.69 86 SER A CA 1
ATOM 676 C C . SER A 1 86 ? -0.334 10.001 -21.609 1.00 85.69 86 SER A C 1
ATOM 678 O O . SER A 1 86 ? -1.276 10.437 -20.955 1.00 85.69 86 SER A O 1
ATOM 680 N N . ILE A 1 87 ? 0.942 10.251 -21.312 1.00 86.69 87 ILE A N 1
ATOM 681 C CA . ILE A 1 87 ? 1.349 11.143 -20.221 1.00 86.69 87 ILE A CA 1
ATOM 682 C C . ILE A 1 87 ? 0.940 12.572 -20.590 1.00 86.69 87 ILE A C 1
ATOM 684 O O . ILE A 1 87 ? 1.272 13.053 -21.676 1.00 86.69 87 ILE A O 1
ATOM 688 N N . LEU A 1 88 ? 0.220 13.241 -19.696 1.00 89.56 88 LEU A N 1
ATOM 689 C CA . LEU A 1 88 ? -0.213 14.624 -19.857 1.00 89.56 88 LEU A CA 1
ATOM 690 C C . LEU A 1 88 ? 0.934 15.601 -19.529 1.00 89.56 88 LEU A C 1
ATOM 692 O O . LEU A 1 88 ? 1.800 15.289 -18.709 1.00 89.56 88 LEU A O 1
ATOM 696 N N . PRO A 1 89 ? 0.936 16.833 -20.075 1.00 90.88 89 PRO A N 1
ATOM 697 C CA . PRO A 1 89 ? 2.037 17.779 -19.860 1.00 90.88 89 PRO A CA 1
ATOM 698 C C . PRO A 1 89 ? 2.332 18.109 -18.387 1.00 90.88 89 PRO A C 1
ATOM 700 O O . PRO A 1 89 ? 3.472 18.380 -18.015 1.00 90.88 89 PRO A O 1
ATOM 703 N N . TYR A 1 90 ? 1.320 18.105 -17.515 1.00 90.81 90 TYR A N 1
ATOM 704 C CA . TYR A 1 90 ? 1.543 18.338 -16.083 1.00 90.81 90 TYR A CA 1
ATOM 705 C C . TYR A 1 90 ? 2.138 17.109 -15.376 1.00 90.81 90 TYR A C 1
ATOM 707 O O . TYR A 1 90 ? 2.877 17.259 -14.407 1.00 90.81 90 TYR A O 1
ATOM 715 N N . GLU A 1 91 ? 1.851 15.903 -15.864 1.00 91.19 91 GLU A N 1
ATOM 716 C CA . GLU A 1 91 ? 2.401 14.652 -15.342 1.00 91.19 91 GLU A CA 1
ATOM 717 C C . GLU A 1 91 ? 3.881 14.528 -15.692 1.00 91.19 91 GLU A C 1
ATOM 719 O O . GLU A 1 91 ? 4.681 14.125 -14.852 1.00 91.19 91 GLU A O 1
ATOM 724 N N . GLU A 1 92 ? 4.267 14.967 -16.891 1.00 90.00 92 GLU A N 1
ATOM 725 C CA . GLU A 1 92 ? 5.670 15.114 -17.280 1.00 90.00 92 GLU A CA 1
ATOM 726 C C . GLU A 1 92 ? 6.407 16.068 -16.329 1.00 90.00 92 GLU A C 1
ATOM 728 O O . GLU A 1 92 ? 7.468 15.730 -15.806 1.00 90.00 92 GLU A O 1
ATOM 733 N N . LYS A 1 93 ? 5.803 17.219 -15.998 1.00 90.75 93 LYS A N 1
ATOM 734 C CA . LYS A 1 93 ? 6.371 18.149 -15.008 1.00 90.75 93 LYS A CA 1
ATOM 735 C C . LYS A 1 93 ? 6.534 17.519 -13.627 1.00 90.75 93 LYS A C 1
ATOM 737 O O . LYS A 1 93 ? 7.517 17.821 -12.959 1.00 90.75 93 LYS A O 1
ATOM 742 N N . ILE A 1 94 ? 5.599 16.671 -13.191 1.00 89.50 94 ILE A N 1
ATOM 743 C CA . ILE A 1 94 ? 5.714 15.918 -11.933 1.00 89.50 94 ILE A CA 1
ATOM 744 C C . ILE A 1 94 ? 6.904 14.952 -12.012 1.00 89.50 94 ILE A C 1
ATOM 746 O O . ILE A 1 94 ? 7.758 14.971 -11.130 1.00 89.50 94 ILE A O 1
ATOM 750 N N . LEU A 1 95 ? 7.001 14.149 -13.074 1.00 86.62 95 LEU A N 1
ATOM 751 C CA . LEU A 1 95 ? 8.067 13.153 -13.247 1.00 86.62 95 LEU A CA 1
ATOM 752 C C . LEU A 1 95 ? 9.463 13.782 -13.355 1.00 86.62 95 LEU A C 1
ATOM 754 O O . LEU A 1 95 ? 10.436 13.198 -12.884 1.00 86.62 95 LEU A O 1
ATOM 758 N N . CYS A 1 96 ? 9.562 14.974 -13.945 1.00 88.31 96 CYS A N 1
ATOM 759 C CA . CYS A 1 96 ? 10.816 15.708 -14.109 1.00 88.31 96 CYS A CA 1
ATOM 760 C C . CYS A 1 96 ? 11.134 16.661 -12.944 1.00 88.31 96 CYS A C 1
ATOM 762 O O . CYS A 1 96 ? 12.150 17.357 -12.987 1.00 88.31 96 CYS A O 1
ATOM 764 N N . ASN A 1 97 ? 10.292 16.733 -11.909 1.00 89.19 97 ASN A N 1
ATOM 765 C CA . ASN A 1 97 ? 10.511 17.659 -10.805 1.00 89.19 97 ASN A CA 1
ATOM 766 C C . ASN A 1 97 ? 11.665 17.190 -9.903 1.00 89.19 97 ASN A C 1
ATOM 768 O O . ASN A 1 97 ? 11.641 16.089 -9.351 1.00 89.19 97 ASN A O 1
ATOM 772 N N . SER A 1 98 ? 12.648 18.063 -9.681 1.00 90.88 98 SER A N 1
ATOM 773 C CA . SER A 1 98 ? 13.831 17.771 -8.863 1.00 90.88 98 SER A CA 1
ATOM 774 C C . SER A 1 98 ? 13.524 17.508 -7.383 1.00 90.88 98 SER A C 1
ATOM 776 O O . SER A 1 98 ? 14.343 16.895 -6.694 1.00 90.88 98 SER A O 1
ATOM 778 N N . ILE A 1 99 ? 12.352 17.919 -6.886 1.00 89.75 99 ILE A N 1
ATOM 779 C CA . ILE A 1 99 ? 11.884 17.617 -5.526 1.00 89.75 99 ILE A CA 1
ATOM 780 C C . ILE A 1 99 ? 11.673 16.110 -5.350 1.00 89.75 99 ILE A C 1
ATOM 782 O O . ILE A 1 99 ? 11.960 15.582 -4.277 1.00 89.75 99 ILE A O 1
ATOM 786 N N . PHE A 1 100 ? 11.233 15.392 -6.385 1.00 88.62 100 PHE A N 1
ATOM 787 C CA . PHE A 1 100 ? 10.943 13.955 -6.322 1.00 88.62 100 PHE A CA 1
ATOM 788 C C . PHE A 1 100 ? 12.144 13.089 -6.720 1.00 88.62 100 PHE A C 1
ATOM 790 O O . PHE A 1 100 ? 12.015 12.089 -7.423 1.00 88.62 100 PHE A O 1
ATOM 797 N N . ASN A 1 101 ? 13.334 13.490 -6.275 1.00 89.81 101 ASN A N 1
ATOM 798 C CA . ASN A 1 101 ? 14.568 12.750 -6.501 1.00 89.81 101 ASN A CA 1
ATOM 799 C C . ASN A 1 101 ? 14.670 11.479 -5.633 1.00 89.81 101 ASN A C 1
ATOM 801 O O . ASN A 1 101 ? 13.893 11.238 -4.711 1.00 89.81 101 ASN A O 1
ATOM 805 N N . PHE A 1 102 ? 15.695 10.670 -5.900 1.00 90.12 102 PHE A N 1
ATOM 806 C CA . PHE A 1 102 ? 15.930 9.410 -5.192 1.00 90.12 102 PHE A CA 1
ATOM 807 C C . PHE A 1 102 ? 16.004 9.561 -3.663 1.00 90.12 102 PHE A C 1
ATOM 809 O O . PHE A 1 102 ? 15.492 8.718 -2.930 1.00 90.12 102 PHE A O 1
ATOM 816 N N . LYS A 1 103 ? 16.597 10.651 -3.157 1.00 92.88 103 LYS A N 1
ATOM 817 C CA . LYS A 1 103 ? 16.714 10.889 -1.713 1.00 92.88 103 LYS A CA 1
ATOM 818 C C . LYS A 1 103 ? 15.340 11.101 -1.078 1.00 92.88 103 LYS A C 1
ATOM 820 O O . LYS A 1 103 ? 15.067 10.527 -0.028 1.00 92.88 103 LYS A O 1
ATOM 825 N N . THR A 1 104 ? 14.468 11.898 -1.693 1.00 92.81 104 THR A N 1
ATOM 826 C CA . THR A 1 104 ? 13.122 12.133 -1.147 1.00 92.81 104 THR A CA 1
ATOM 827 C C . THR A 1 104 ? 12.242 10.892 -1.254 1.00 92.81 104 THR A C 1
ATOM 829 O O . THR A 1 104 ? 11.508 10.598 -0.313 1.00 92.81 104 THR A O 1
ATOM 832 N N . GLN A 1 105 ? 12.387 10.110 -2.326 1.00 92.50 105 GLN A N 1
ATOM 833 C CA . GLN A 1 105 ? 11.759 8.792 -2.471 1.00 92.50 105 GLN A CA 1
ATOM 834 C C . GLN A 1 105 ? 12.184 7.823 -1.357 1.00 92.50 105 GLN A C 1
ATOM 836 O O . GLN A 1 105 ? 11.333 7.183 -0.739 1.00 92.50 105 GLN A O 1
ATOM 841 N N . ALA A 1 106 ? 13.484 7.758 -1.054 1.00 92.06 106 ALA A N 1
ATOM 842 C CA . ALA A 1 106 ? 14.029 6.931 0.022 1.00 92.06 106 ALA A CA 1
ATOM 843 C C . ALA A 1 106 ? 13.457 7.321 1.384 1.00 92.06 106 ALA A C 1
ATOM 845 O O . ALA A 1 106 ? 12.895 6.483 2.085 1.00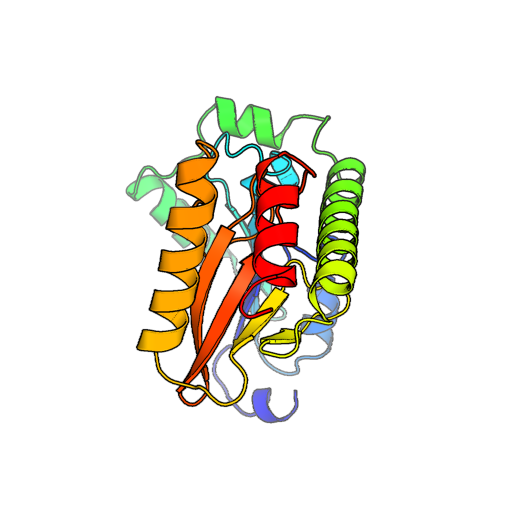 92.06 106 ALA A O 1
ATOM 846 N N . MET A 1 107 ? 13.520 8.614 1.712 1.00 92.69 107 MET A N 1
ATOM 847 C CA . MET A 1 107 ? 12.974 9.151 2.960 1.00 92.69 107 MET A CA 1
ATOM 848 C C . MET A 1 107 ? 11.470 8.891 3.089 1.00 92.69 107 MET A C 1
ATOM 850 O O . MET A 1 107 ? 10.955 8.671 4.185 1.00 92.69 107 MET A O 1
ATOM 854 N N . TYR A 1 108 ? 10.747 8.932 1.973 1.00 93.56 108 TYR A N 1
ATOM 855 C CA . TYR A 1 108 ? 9.318 8.666 1.929 1.00 93.56 108 TYR A CA 1
ATOM 856 C C . TYR A 1 108 ? 8.989 7.196 2.235 1.00 93.56 108 TYR A C 1
ATOM 858 O O . TYR A 1 108 ? 8.135 6.921 3.081 1.00 93.56 108 TYR A O 1
ATOM 866 N N . VAL A 1 109 ? 9.689 6.251 1.601 1.00 92.25 109 VAL A N 1
ATOM 867 C CA . VAL A 1 109 ? 9.519 4.812 1.861 1.00 92.25 109 VAL A CA 1
ATOM 868 C C . VAL A 1 109 ? 9.955 4.450 3.281 1.00 92.25 109 VAL A C 1
ATOM 870 O O . VAL A 1 109 ? 9.262 3.704 3.972 1.00 92.25 109 VAL A O 1
ATOM 873 N N . GLU A 1 110 ? 11.061 5.014 3.760 1.00 91.75 110 GLU A N 1
ATOM 874 C CA . GLU A 1 110 ? 11.509 4.845 5.143 1.00 91.75 110 GLU A CA 1
ATOM 875 C C . GLU A 1 110 ? 10.442 5.334 6.130 1.00 91.75 110 GLU A C 1
ATOM 877 O O . GLU A 1 110 ? 10.072 4.618 7.063 1.00 91.75 110 GLU A O 1
ATOM 882 N N . ARG A 1 111 ? 9.862 6.514 5.880 1.00 92.56 111 ARG A N 1
ATOM 883 C CA . ARG A 1 111 ? 8.771 7.050 6.699 1.00 92.56 111 ARG A CA 1
ATOM 884 C C . ARG A 1 111 ? 7.564 6.116 6.731 1.00 92.56 111 ARG A C 1
ATOM 886 O O . ARG A 1 111 ? 7.012 5.913 7.808 1.00 92.56 111 ARG A O 1
ATOM 893 N N . LEU A 1 112 ? 7.155 5.542 5.598 1.00 92.81 112 LEU A N 1
ATOM 894 C CA . LEU A 1 112 ? 6.061 4.564 5.563 1.00 92.81 112 LEU A CA 1
ATOM 895 C C . LEU A 1 112 ? 6.343 3.362 6.466 1.00 92.81 112 LEU A C 1
ATOM 897 O O . LEU A 1 112 ? 5.479 2.974 7.251 1.00 92.81 112 LEU A O 1
ATOM 901 N N . ASN A 1 113 ? 7.552 2.807 6.387 1.00 91.88 113 ASN A N 1
ATOM 902 C CA . ASN A 1 113 ? 7.962 1.680 7.221 1.00 91.88 113 ASN A CA 1
ATOM 903 C C . ASN A 1 113 ? 7.963 2.043 8.713 1.00 91.88 113 ASN A C 1
ATOM 905 O O . ASN A 1 113 ? 7.414 1.296 9.522 1.00 91.88 113 ASN A O 1
ATOM 909 N N . ILE A 1 114 ? 8.513 3.209 9.078 1.00 92.94 114 ILE A N 1
ATOM 910 C CA . ILE A 1 114 ? 8.518 3.704 10.463 1.00 92.94 114 ILE A CA 1
ATOM 911 C C . ILE A 1 114 ? 7.090 3.861 10.984 1.00 92.94 114 ILE A C 1
ATOM 913 O O . ILE A 1 114 ? 6.779 3.363 12.061 1.00 92.94 114 ILE A O 1
ATOM 917 N N . LEU A 1 115 ? 6.207 4.512 10.225 1.00 93.88 115 LEU A N 1
ATOM 918 C CA . LEU A 1 115 ? 4.825 4.737 10.648 1.00 93.88 115 LEU A CA 1
ATOM 919 C C . LEU A 1 115 ? 4.039 3.435 10.774 1.00 93.88 115 LEU A C 1
ATOM 921 O O . LEU A 1 115 ? 3.296 3.269 11.736 1.00 93.88 115 LEU A O 1
ATOM 925 N N . CYS A 1 116 ? 4.217 2.507 9.834 1.00 95.00 116 CYS A N 1
ATOM 926 C CA . CYS A 1 116 ? 3.586 1.190 9.878 1.00 95.00 116 CYS A CA 1
ATOM 927 C C . CYS A 1 116 ? 4.018 0.416 11.132 1.00 95.00 116 CYS A C 1
ATOM 929 O O . CYS A 1 116 ? 3.179 -0.085 11.883 1.00 95.00 116 CYS A O 1
ATOM 931 N N . ARG A 1 117 ? 5.328 0.404 11.410 1.00 95.19 117 ARG A N 1
ATOM 932 C CA . ARG A 1 117 ? 5.919 -0.218 12.599 1.00 95.19 117 ARG A CA 1
ATOM 933 C C . ARG A 1 117 ? 5.428 0.427 13.895 1.00 95.19 117 ARG A C 1
ATOM 935 O O . ARG A 1 117 ? 5.038 -0.281 14.821 1.00 95.19 117 ARG A O 1
ATOM 942 N N . ASP A 1 118 ? 5.453 1.755 13.974 1.00 95.25 118 ASP A N 1
ATOM 943 C CA . ASP A 1 118 ? 4.976 2.499 15.141 1.00 95.25 118 ASP A CA 1
ATOM 944 C C . ASP A 1 118 ? 3.510 2.154 15.420 1.00 95.25 118 ASP A C 1
ATOM 946 O O . ASP A 1 118 ? 3.167 1.793 16.544 1.00 95.25 118 ASP A O 1
ATOM 950 N N . PHE A 1 119 ? 2.656 2.209 14.391 1.00 96.75 119 PHE A N 1
ATOM 951 C CA . PHE A 1 119 ? 1.235 1.891 14.507 1.00 96.75 119 PHE A CA 1
ATOM 952 C C . PHE A 1 119 ? 1.020 0.461 15.003 1.00 96.75 119 PHE A C 1
ATOM 954 O O . PHE A 1 119 ? 0.249 0.252 15.937 1.00 96.75 119 PHE A O 1
ATOM 961 N N . PHE A 1 120 ? 1.750 -0.513 14.446 1.00 97.12 120 PHE A N 1
ATOM 962 C CA . PHE A 1 120 ? 1.726 -1.904 14.901 1.00 97.12 120 PHE A CA 1
ATOM 963 C C . PHE A 1 120 ? 1.958 -2.015 16.410 1.00 97.12 120 PHE A C 1
ATOM 965 O O . PHE A 1 120 ? 1.151 -2.624 17.113 1.00 97.12 120 PHE A O 1
ATOM 972 N N . TYR A 1 121 ? 3.022 -1.396 16.930 1.00 96.69 121 TYR A N 1
ATOM 973 C CA . TYR A 1 121 ? 3.344 -1.481 18.355 1.00 96.69 121 TYR A CA 1
ATOM 974 C C . TYR A 1 121 ? 2.275 -0.866 19.262 1.00 96.69 121 TYR A C 1
ATOM 976 O O . TYR A 1 121 ? 2.153 -1.301 20.406 1.00 96.69 121 TYR A O 1
ATOM 984 N N . GLN A 1 122 ? 1.488 0.087 18.758 1.00 96.38 122 GLN A N 1
ATOM 985 C CA . GLN A 1 122 ? 0.391 0.707 19.503 1.00 96.38 122 GLN A CA 1
ATOM 986 C C . GLN A 1 122 ? -0.874 -0.157 19.566 1.00 96.38 122 GLN A C 1
ATOM 988 O O . GLN A 1 122 ? -1.638 -0.034 20.522 1.00 96.38 122 GLN A O 1
ATOM 993 N N . ILE A 1 123 ? -1.107 -1.020 18.570 1.00 97.19 123 ILE A N 1
ATOM 994 C CA . ILE A 1 123 ? -2.348 -1.808 18.467 1.00 97.19 123 ILE A CA 1
ATOM 995 C C . ILE A 1 123 ? -2.166 -3.305 18.747 1.00 97.19 123 ILE A C 1
ATOM 997 O O . ILE A 1 123 ? -3.146 -3.999 19.008 1.00 97.19 123 ILE A O 1
ATOM 1001 N N . LYS A 1 124 ? -0.928 -3.823 18.719 1.00 96.31 124 LYS A N 1
ATOM 1002 C CA . LYS A 1 124 ? -0.637 -5.266 18.832 1.00 96.31 124 LYS A CA 1
ATOM 1003 C C . LYS A 1 124 ? -1.118 -5.920 20.131 1.00 96.31 124 LYS A C 1
ATOM 1005 O O . LYS A 1 124 ? -1.211 -7.138 20.195 1.00 96.31 124 LYS A O 1
ATOM 1010 N N . SER A 1 125 ? -1.354 -5.134 21.182 1.00 95.06 125 SER A N 1
ATOM 1011 C CA . SER A 1 125 ? -1.811 -5.626 22.485 1.00 95.06 125 SER A CA 1
ATOM 1012 C C . SER A 1 125 ? -3.324 -5.841 22.557 1.00 95.06 125 SER A C 1
ATOM 1014 O O . SER A 1 125 ? -3.811 -6.291 23.594 1.00 95.06 125 SER A O 1
ATOM 1016 N N . ASN A 1 126 ? -4.077 -5.543 21.492 1.00 97.12 126 ASN A N 1
ATOM 1017 C CA . ASN A 1 126 ? -5.509 -5.807 21.464 1.00 97.12 126 ASN A CA 1
ATOM 1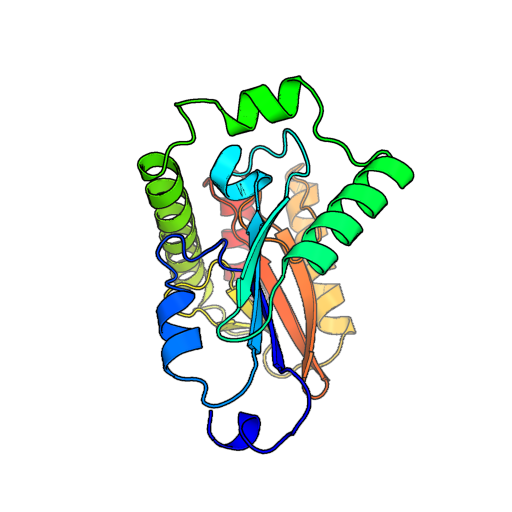018 C C . ASN A 1 126 ? -5.785 -7.315 21.660 1.00 97.12 126 ASN A C 1
ATOM 1020 O O . ASN A 1 126 ? -5.286 -8.172 20.929 1.00 97.12 126 ASN A O 1
ATOM 1024 N N . LYS A 1 127 ? -6.606 -7.652 22.662 1.00 96.00 127 LYS A N 1
ATOM 1025 C CA . LYS A 1 127 ? -6.855 -9.047 23.054 1.00 96.00 127 LYS A CA 1
ATOM 1026 C C . LYS A 1 127 ? -7.695 -9.833 22.046 1.00 96.00 127 LYS A C 1
ATOM 1028 O O . LYS A 1 127 ? -7.569 -11.051 22.034 1.00 96.00 127 LYS A O 1
ATOM 1033 N N . PHE A 1 128 ? -8.463 -9.169 21.184 1.00 97.31 128 PHE A N 1
ATOM 1034 C CA . PHE A 1 128 ? -9.342 -9.758 20.166 1.00 97.31 128 PHE A CA 1
ATOM 1035 C C . PHE A 1 128 ? -8.754 -9.774 18.756 1.00 97.31 128 PHE A C 1
ATOM 1037 O O . PHE A 1 128 ? -9.363 -10.350 17.855 1.00 97.31 128 PHE A O 1
ATOM 1044 N N . LEU A 1 129 ? -7.589 -9.164 18.554 1.00 97.69 129 LEU A N 1
ATOM 1045 C CA . LEU A 1 129 ? -6.962 -9.052 17.245 1.00 97.69 129 LEU A CA 1
ATOM 1046 C C . LEU A 1 129 ? -5.594 -9.729 17.234 1.00 97.69 129 LEU A C 1
ATOM 1048 O O . LEU A 1 129 ? -4.802 -9.562 18.160 1.00 97.69 129 LEU A O 1
ATOM 1052 N N . ASP A 1 130 ? -5.309 -10.459 16.162 1.00 96.81 130 ASP A N 1
ATOM 1053 C CA . ASP A 1 130 ? -3.950 -10.843 15.791 1.00 96.81 130 ASP A CA 1
ATOM 1054 C C . ASP A 1 130 ? -3.450 -9.855 14.740 1.00 96.81 130 ASP A C 1
ATOM 1056 O O . ASP A 1 130 ? -3.932 -9.818 13.605 1.00 96.81 130 ASP A O 1
ATOM 1060 N N . VAL A 1 131 ? -2.500 -9.011 15.135 1.00 97.12 131 VAL A N 1
ATOM 1061 C CA . VAL A 1 131 ? -1.898 -8.007 14.256 1.00 97.12 131 VAL A CA 1
ATOM 1062 C C . VAL A 1 131 ? -0.539 -8.519 13.797 1.00 97.12 131 VAL A C 1
ATOM 1064 O O . VAL A 1 131 ? 0.314 -8.856 14.615 1.00 97.12 131 VAL A O 1
ATOM 1067 N N . HIS A 1 132 ? -0.319 -8.544 12.489 1.00 95.44 132 HIS A N 1
ATOM 1068 C CA . HIS A 1 132 ? 0.933 -8.964 11.877 1.00 95.44 132 HIS A CA 1
ATOM 1069 C C . HIS A 1 132 ? 1.592 -7.797 11.141 1.00 95.44 132 HIS A C 1
ATOM 1071 O O . HIS A 1 132 ? 0.960 -7.093 10.348 1.00 95.44 132 HIS A O 1
ATOM 1077 N N . PHE A 1 133 ? 2.890 -7.651 11.385 1.00 93.75 133 PHE A N 1
ATOM 1078 C CA . PHE A 1 133 ? 3.801 -6.725 10.726 1.00 93.75 133 PHE A CA 1
ATOM 1079 C C . PHE A 1 133 ? 5.067 -7.492 10.333 1.00 93.75 133 PHE A C 1
ATOM 1081 O O . PHE A 1 133 ? 5.460 -8.433 11.024 1.00 93.75 133 PHE A O 1
ATOM 1088 N N . GLY A 1 134 ? 5.701 -7.090 9.236 1.00 87.12 134 GLY A N 1
ATOM 1089 C CA . GLY A 1 134 ? 7.001 -7.604 8.821 1.00 87.12 134 GLY A CA 1
ATOM 1090 C C . GLY A 1 134 ? 7.926 -6.456 8.450 1.00 87.12 134 GLY A C 1
ATOM 1091 O O . GLY A 1 134 ? 7.474 -5.390 8.033 1.00 87.12 134 GLY A O 1
ATOM 1092 N N . GLU A 1 135 ? 9.226 -6.672 8.607 1.00 79.75 135 GLU A N 1
ATOM 1093 C CA . GLU A 1 135 ? 10.228 -5.697 8.190 1.00 79.75 135 GLU A CA 1
ATOM 1094 C C . GLU A 1 135 ? 10.129 -5.435 6.678 1.00 79.75 135 GLU A C 1
ATOM 1096 O O . GLU A 1 135 ? 9.934 -6.360 5.890 1.00 79.75 135 GLU A O 1
ATOM 1101 N N . GLY A 1 136 ? 10.184 -4.161 6.282 1.00 76.69 136 GLY A N 1
ATOM 1102 C CA . GLY A 1 136 ? 9.981 -3.737 4.892 1.00 76.69 136 GLY A CA 1
ATOM 1103 C C . GLY A 1 136 ? 8.526 -3.784 4.399 1.00 76.69 136 GLY A C 1
ATOM 1104 O O . GLY A 1 136 ? 8.271 -3.479 3.234 1.00 76.69 136 GLY A O 1
ATOM 1105 N N . ILE A 1 137 ? 7.557 -4.153 5.250 1.00 85.50 137 ILE A N 1
ATOM 1106 C CA . ILE A 1 137 ? 6.135 -4.184 4.887 1.00 85.50 137 ILE A CA 1
ATOM 1107 C C . ILE A 1 137 ? 5.457 -2.852 5.239 1.00 85.50 137 ILE A C 1
ATOM 1109 O O . ILE A 1 137 ? 5.413 -2.401 6.381 1.00 85.50 137 ILE A O 1
ATOM 1113 N N . VAL A 1 138 ? 4.827 -2.253 4.233 1.00 91.50 138 VAL A N 1
ATOM 1114 C CA . VAL A 1 138 ? 4.168 -0.932 4.277 1.00 91.50 138 VAL A CA 1
ATOM 1115 C C . VAL A 1 138 ? 2.666 -0.991 4.607 1.00 91.50 138 VAL A C 1
ATOM 1117 O O . VAL A 1 138 ? 1.908 -0.073 4.292 1.00 91.50 138 VAL A O 1
ATOM 1120 N N . PHE A 1 139 ? 2.218 -2.091 5.208 1.00 94.69 139 PHE A N 1
ATOM 1121 C CA . PHE A 1 139 ? 0.848 -2.315 5.668 1.00 94.69 139 PHE A CA 1
ATOM 1122 C C . PHE A 1 139 ? 0.823 -3.347 6.802 1.00 94.69 139 PHE A C 1
ATOM 1124 O O . PHE A 1 139 ? 1.753 -4.135 6.971 1.00 94.69 139 PHE A O 1
ATOM 1131 N N . LEU A 1 140 ? -0.274 -3.365 7.548 1.00 96.50 140 LEU A N 1
ATOM 1132 C CA . LEU A 1 140 ? -0.561 -4.335 8.596 1.00 96.50 140 LEU A CA 1
ATOM 1133 C C . LEU A 1 140 ? -1.594 -5.341 8.102 1.00 96.50 140 LEU A C 1
ATOM 1135 O O . LEU A 1 140 ? -2.507 -4.992 7.350 1.00 96.50 140 LEU A O 1
ATOM 1139 N N . ILE A 1 141 ? -1.460 -6.582 8.556 1.00 96.38 141 ILE A N 1
ATOM 1140 C CA . ILE A 1 141 ? -2.502 -7.598 8.424 1.00 96.38 141 ILE A CA 1
ATOM 1141 C C . ILE A 1 141 ? -3.139 -7.784 9.793 1.00 96.38 141 ILE A C 1
ATOM 1143 O O . ILE A 1 141 ? -2.441 -8.086 10.755 1.00 96.38 141 ILE A O 1
ATOM 1147 N N . ILE A 1 142 ? -4.450 -7.602 9.883 1.00 97.25 142 ILE A N 1
ATOM 1148 C CA . ILE A 1 142 ? -5.207 -7.728 11.127 1.00 97.25 142 ILE A CA 1
ATOM 1149 C C . ILE A 1 142 ? -6.212 -8.863 10.960 1.00 97.25 142 ILE A C 1
ATOM 1151 O O . ILE A 1 142 ? -7.017 -8.853 10.029 1.00 97.25 142 ILE A O 1
ATOM 1155 N N . LYS A 1 143 ? -6.176 -9.833 11.868 1.00 97.25 143 LYS A N 1
ATOM 1156 C CA . LYS A 1 143 ? -7.158 -10.914 11.960 1.00 97.25 143 LYS A CA 1
ATOM 1157 C C . LYS A 1 143 ? -7.975 -10.773 13.230 1.00 97.25 143 LYS A C 1
ATOM 1159 O O . LYS A 1 143 ? -7.440 -10.394 14.270 1.00 97.25 143 LYS A O 1
ATOM 1164 N N . ILE A 1 144 ? -9.256 -11.108 13.149 1.00 97.44 144 ILE A N 1
ATOM 1165 C CA . ILE A 1 144 ? -10.114 -11.211 14.328 1.00 97.44 144 ILE A CA 1
ATOM 1166 C C . ILE A 1 144 ? -9.888 -12.597 14.930 1.00 97.44 144 ILE A C 1
ATOM 1168 O O . ILE A 1 144 ? -10.102 -13.612 14.269 1.00 97.44 144 ILE A O 1
ATOM 1172 N N . LYS A 1 145 ? -9.431 -12.654 16.182 1.00 95.12 145 LYS A N 1
ATOM 1173 C CA . LYS A 1 145 ? -9.189 -13.927 16.868 1.00 95.12 145 LYS A CA 1
ATOM 1174 C C . LYS A 1 145 ? -10.471 -14.740 16.946 1.00 95.12 145 LYS A C 1
ATOM 1176 O O . LYS A 1 145 ? -11.541 -14.201 17.221 1.00 95.12 145 LYS A O 1
ATOM 1181 N N . ASN A 1 146 ? -10.332 -16.049 16.759 1.00 91.62 146 ASN A N 1
ATOM 1182 C CA . ASN A 1 146 ? -11.432 -17.013 16.794 1.00 91.62 146 ASN A CA 1
ATOM 1183 C C . ASN A 1 146 ? -12.552 -16.734 15.770 1.00 91.62 146 ASN A C 1
ATOM 1185 O O . ASN A 1 146 ? -13.658 -17.239 15.942 1.00 91.62 146 ASN A O 1
ATOM 1189 N N . SER A 1 147 ? -12.286 -15.961 14.709 1.00 92.12 147 SER A N 1
ATOM 1190 C CA . SER A 1 147 ? -13.221 -15.768 13.601 1.00 92.12 147 SER A CA 1
ATOM 1191 C C . SER A 1 147 ? -12.518 -15.820 12.247 1.00 92.12 147 SER A C 1
ATOM 1193 O O . SER A 1 147 ? -11.456 -15.236 12.037 1.00 92.12 147 SER A O 1
ATOM 1195 N N . ASN A 1 148 ? -13.164 -16.500 11.304 1.00 91.25 148 ASN A N 1
ATOM 1196 C CA . ASN A 1 148 ? -12.860 -16.419 9.880 1.00 91.25 148 ASN A CA 1
ATOM 1197 C C . ASN A 1 148 ? -14.145 -16.171 9.072 1.00 91.25 148 ASN A C 1
ATOM 1199 O O . ASN A 1 148 ? -14.301 -16.662 7.956 1.00 91.25 148 ASN A O 1
ATOM 1203 N N . GLU A 1 149 ? -15.104 -15.451 9.658 1.00 94.81 149 GLU A N 1
ATOM 1204 C CA . GLU A 1 149 ? -16.383 -15.161 9.020 1.00 94.81 149 GLU A CA 1
ATOM 1205 C C . GLU A 1 149 ? -16.427 -13.727 8.495 1.00 94.81 149 GLU A C 1
ATOM 1207 O O . GLU A 1 149 ? -16.177 -12.764 9.219 1.00 94.81 149 GLU A O 1
ATOM 1212 N N . ILE A 1 150 ? -16.825 -13.562 7.230 1.00 95.50 150 ILE A N 1
ATOM 1213 C CA . ILE A 1 150 ? -16.897 -12.247 6.574 1.00 95.50 150 ILE A CA 1
ATOM 1214 C C . ILE A 1 150 ? -17.775 -11.245 7.340 1.00 95.50 150 ILE A C 1
ATOM 1216 O O . ILE A 1 150 ? -17.518 -10.043 7.294 1.00 95.50 150 ILE A O 1
ATOM 1220 N N . LYS A 1 151 ? -18.797 -11.730 8.058 1.00 96.75 151 LYS A N 1
ATOM 1221 C CA . LYS A 1 151 ? -19.710 -10.901 8.854 1.00 96.75 151 LYS A CA 1
ATOM 1222 C C . LYS A 1 151 ? -18.989 -10.176 9.994 1.00 96.75 151 LYS A C 1
ATOM 1224 O O . LYS A 1 151 ? -19.283 -9.013 10.231 1.00 96.75 151 LYS A O 1
ATOM 1229 N N . ASP A 1 152 ? -18.009 -10.815 10.634 1.00 96.50 152 ASP A N 1
ATOM 1230 C CA . ASP A 1 152 ? -17.284 -10.224 11.763 1.00 96.50 152 ASP A CA 1
ATOM 1231 C C . ASP A 1 152 ? -16.332 -9.125 11.289 1.00 96.50 152 ASP A C 1
ATOM 1233 O O . ASP A 1 152 ? -16.208 -8.077 11.920 1.00 96.50 152 ASP A O 1
ATOM 1237 N N . TYR A 1 153 ? -15.708 -9.327 10.127 1.00 97.50 153 TYR A N 1
ATOM 1238 C CA . TYR A 1 153 ? -14.879 -8.313 9.481 1.00 97.50 153 TYR A CA 1
ATOM 1239 C C . TYR A 1 153 ? -15.697 -7.123 8.968 1.00 97.50 153 TYR A C 1
ATOM 1241 O O . TYR A 1 153 ? -15.242 -5.984 9.064 1.00 97.50 153 TYR A O 1
ATOM 1249 N N . LYS A 1 154 ? -16.910 -7.365 8.454 1.00 97.06 154 LYS A N 1
ATOM 1250 C CA . LYS A 1 154 ? -17.851 -6.290 8.104 1.00 97.06 154 LYS A CA 1
ATOM 1251 C C . LYS A 1 154 ? -18.281 -5.512 9.343 1.00 97.06 154 LYS A C 1
ATOM 1253 O O . LYS A 1 154 ? -18.162 -4.296 9.332 1.00 97.06 154 LYS A O 1
ATOM 1258 N N . GLN A 1 155 ? -18.639 -6.206 10.425 1.00 97.12 155 GLN A N 1
ATOM 1259 C CA . GLN A 1 155 ? -18.988 -5.567 11.692 1.00 97.12 155 GLN A CA 1
ATOM 1260 C C . GLN A 1 155 ? -17.848 -4.691 12.221 1.00 97.12 155 GLN A C 1
ATOM 1262 O O . GLN A 1 155 ? -18.092 -3.563 12.623 1.00 97.12 155 GLN A O 1
ATOM 1267 N N . PHE A 1 156 ? -16.596 -5.162 12.168 1.00 97.56 156 PHE A N 1
ATOM 1268 C CA . PHE A 1 156 ? -15.436 -4.340 12.529 1.00 97.56 156 PHE A CA 1
ATOM 1269 C C . PHE A 1 156 ? -15.389 -3.027 11.730 1.00 97.56 156 PHE A C 1
ATOM 1271 O O . PHE A 1 156 ? -15.125 -1.966 12.296 1.00 97.56 156 PHE A O 1
ATOM 1278 N N . LEU A 1 157 ? -15.608 -3.089 10.410 1.00 97.25 157 LEU A N 1
ATOM 1279 C CA . LEU A 1 157 ? -15.590 -1.900 9.554 1.00 97.25 157 LEU A CA 1
ATOM 1280 C C . LEU A 1 157 ? -16.790 -0.984 9.805 1.00 97.25 157 LEU A C 1
ATOM 1282 O O . LEU A 1 157 ? -16.624 0.233 9.751 1.00 97.25 157 LEU A O 1
ATOM 1286 N N . ASP A 1 158 ? -17.958 -1.546 10.108 1.00 96.94 158 ASP A N 1
ATOM 1287 C CA . ASP A 1 158 ? -19.155 -0.787 10.469 1.00 96.94 158 ASP A CA 1
ATOM 1288 C C . ASP A 1 158 ? -18.968 -0.072 11.818 1.00 96.94 158 ASP A C 1
ATOM 1290 O O . ASP A 1 158 ? -19.216 1.129 11.912 1.00 96.94 158 ASP A O 1
ATOM 1294 N N . ASP A 1 159 ? -18.427 -0.759 12.830 1.00 97.56 159 ASP A N 1
ATOM 1295 C CA . ASP A 1 159 ? -18.068 -0.174 14.131 1.00 97.56 159 ASP A CA 1
ATOM 1296 C C . ASP A 1 159 ? -17.057 0.971 13.962 1.00 97.56 159 ASP A C 1
ATOM 1298 O O . ASP A 1 159 ? -17.200 2.043 14.555 1.00 97.56 159 ASP A O 1
ATOM 1302 N N . LEU A 1 160 ? -16.028 0.753 13.134 1.00 97.50 160 LEU A N 1
ATOM 1303 C CA . LEU A 1 160 ? -15.015 1.761 12.827 1.00 97.50 160 LEU A CA 1
ATOM 1304 C C . LEU A 1 160 ? -15.646 2.970 12.146 1.00 97.50 160 LEU A C 1
ATOM 1306 O O . LEU A 1 160 ? -15.315 4.106 12.478 1.00 97.50 160 LEU A O 1
ATOM 1310 N N . LYS A 1 161 ? -16.549 2.730 11.195 1.00 97.00 161 LYS A N 1
ATOM 1311 C CA . LYS A 1 161 ? -17.253 3.788 10.482 1.00 97.00 161 LYS A CA 1
ATOM 1312 C C . LYS A 1 161 ? -18.074 4.638 11.446 1.00 97.00 161 LYS A C 1
ATOM 1314 O O . LYS A 1 161 ? -17.874 5.844 11.462 1.00 97.00 161 LYS A O 1
ATOM 1319 N N . VAL A 1 162 ? -18.902 4.024 12.293 1.00 97.06 162 VAL A N 1
ATOM 1320 C CA . VAL A 1 162 ? -19.680 4.741 13.320 1.00 97.06 162 VAL A CA 1
ATOM 1321 C C . VAL A 1 162 ? -18.757 5.573 14.217 1.00 97.06 162 VAL A C 1
ATOM 1323 O O . VAL A 1 162 ? -18.968 6.770 14.390 1.00 97.06 162 VAL A O 1
ATOM 1326 N N . TYR A 1 163 ? -17.667 4.976 14.710 1.00 97.81 163 TYR A N 1
ATOM 1327 C CA . TYR A 1 163 ? -16.702 5.668 15.568 1.00 97.81 163 TYR A CA 1
ATOM 1328 C C . TYR A 1 163 ? -16.022 6.877 14.895 1.00 97.81 163 TYR A C 1
ATOM 1330 O O . TYR A 1 163 ? -15.647 7.838 15.582 1.00 97.81 163 TYR A O 1
ATOM 1338 N N . LEU A 1 164 ? -15.788 6.817 13.581 1.00 97.06 164 LEU A N 1
ATOM 1339 C CA . LEU A 1 164 ? -15.182 7.900 12.802 1.00 97.06 164 LEU A CA 1
ATOM 1340 C C . LEU A 1 164 ? -16.206 8.966 12.394 1.00 97.06 164 LEU A C 1
ATOM 1342 O O . LEU A 1 164 ? -15.877 10.153 12.452 1.00 97.06 164 LEU A O 1
ATOM 1346 N N . ASP A 1 165 ? -17.431 8.565 12.053 1.00 96.75 165 ASP A N 1
ATOM 1347 C CA . ASP A 1 165 ? -18.533 9.462 11.695 1.00 96.75 165 ASP A CA 1
ATOM 1348 C C . ASP A 1 165 ? -18.882 10.389 12.875 1.00 96.75 165 ASP A C 1
ATOM 1350 O O . ASP A 1 165 ? -19.006 11.600 12.682 1.00 96.75 165 ASP A O 1
ATOM 1354 N N . ASP A 1 166 ? -18.879 9.873 14.111 1.00 96.69 166 ASP A N 1
ATOM 1355 C CA . ASP A 1 166 ? -19.036 10.668 15.346 1.00 96.69 166 ASP A CA 1
ATOM 1356 C C . ASP A 1 166 ? -17.980 11.781 15.495 1.00 96.69 166 ASP A C 1
ATOM 1358 O O . ASP A 1 166 ? -18.189 12.777 16.189 1.00 96.69 166 ASP A O 1
ATOM 1362 N N . LYS A 1 167 ? -16.824 11.624 14.840 1.00 96.88 167 LYS A N 1
ATOM 1363 C CA . LYS A 1 167 ? -15.708 12.586 14.834 1.00 96.88 167 LYS A CA 1
ATOM 1364 C C . LYS A 1 167 ? -15.628 13.389 13.536 1.00 96.88 167 LYS A C 1
ATOM 1366 O O . LYS A 1 167 ? -14.669 14.136 13.359 1.00 96.88 167 LYS A O 1
ATOM 1371 N N . GLN A 1 168 ? -16.600 13.234 12.635 1.00 97.00 168 GLN A N 1
ATOM 1372 C CA . GLN A 1 168 ? -16.617 13.843 11.301 1.00 97.00 168 GLN A CA 1
ATOM 1373 C C . GLN A 1 168 ? -15.384 13.467 10.457 1.00 97.00 168 GLN A C 1
ATOM 1375 O O . GLN A 1 168 ? -14.858 14.271 9.685 1.00 97.00 168 GLN A O 1
ATOM 1380 N N . LEU A 1 169 ? -14.894 12.235 10.617 1.00 96.19 169 LEU A N 1
ATOM 1381 C CA . LEU A 1 169 ? -13.756 11.698 9.877 1.00 96.19 169 LEU A CA 1
ATOM 1382 C C . LEU A 1 169 ? -14.234 10.674 8.851 1.00 96.19 169 LEU A C 1
ATOM 1384 O O . LEU A 1 169 ? -15.054 9.820 9.157 1.00 96.19 169 LEU A O 1
ATOM 1388 N N . SER A 1 170 ? -13.662 10.708 7.647 1.00 91.62 170 SER A N 1
ATOM 1389 C CA . SER A 1 170 ? -13.928 9.705 6.612 1.00 91.62 170 SER A CA 1
ATOM 1390 C C . SER A 1 170 ? -12.714 8.814 6.379 1.00 91.62 170 SER A C 1
ATOM 1392 O O . SER A 1 170 ? -11.572 9.279 6.340 1.00 91.62 170 SER A O 1
ATOM 1394 N N . LEU A 1 171 ? -12.966 7.517 6.207 1.00 91.62 171 LEU A N 1
ATOM 1395 C CA . LEU A 1 171 ? -11.950 6.528 5.868 1.00 91.62 171 LEU A CA 1
ATOM 1396 C C . LEU A 1 171 ? -12.141 6.049 4.433 1.00 91.62 171 LEU A C 1
ATOM 1398 O O . LEU A 1 171 ? -13.235 5.654 4.036 1.00 91.62 171 LEU A O 1
ATOM 1402 N N . MET A 1 172 ? -11.055 6.047 3.663 1.00 89.25 172 MET A N 1
ATOM 1403 C CA . MET A 1 172 ? -11.062 5.460 2.328 1.00 89.25 172 MET A CA 1
ATOM 1404 C C . MET A 1 172 ? -10.904 3.940 2.417 1.00 89.25 172 MET A C 1
ATOM 1406 O O . MET A 1 172 ? -9.962 3.439 3.035 1.00 89.25 172 MET A O 1
ATOM 1410 N N . ILE A 1 173 ? -11.802 3.211 1.757 1.00 91.88 173 ILE A N 1
ATOM 1411 C CA . ILE A 1 173 ? -11.689 1.759 1.598 1.00 91.88 173 ILE A CA 1
ATOM 1412 C C . ILE A 1 173 ? -10.699 1.456 0.473 1.00 91.88 173 ILE A C 1
ATOM 1414 O O . ILE A 1 173 ? -10.771 2.048 -0.605 1.00 91.88 173 ILE A O 1
ATOM 1418 N N . GLY A 1 174 ? -9.753 0.554 0.729 1.00 90.06 174 GLY A N 1
ATOM 1419 C CA . GLY A 1 174 ? -8.803 0.118 -0.288 1.00 90.06 174 GLY A CA 1
ATOM 1420 C C . GLY A 1 174 ? -7.552 -0.569 0.257 1.00 90.06 174 GLY A C 1
ATOM 1421 O O . GLY A 1 174 ? -7.083 -0.290 1.359 1.00 90.06 174 GLY A O 1
ATOM 1422 N N . THR A 1 175 ? -6.960 -1.426 -0.571 1.00 84.19 175 THR A N 1
ATOM 1423 C CA . THR A 1 175 ? -5.728 -2.172 -0.263 1.00 84.19 175 THR A CA 1
ATOM 1424 C C . THR A 1 175 ? -4.420 -1.443 -0.585 1.00 84.19 175 THR A C 1
ATOM 1426 O O . THR A 1 175 ? -3.358 -1.885 -0.134 1.00 84.19 175 THR A O 1
ATOM 1429 N N . SER A 1 176 ? -4.440 -0.365 -1.377 1.00 85.38 176 SER A N 1
ATOM 1430 C CA . SER A 1 176 ? -3.204 0.333 -1.764 1.00 85.38 176 SER A CA 1
ATOM 1431 C C . SER A 1 176 ? -2.630 1.148 -0.596 1.00 85.38 176 SER A C 1
ATOM 1433 O O . SER A 1 176 ? -3.358 1.779 0.167 1.00 85.38 176 SER A O 1
ATOM 1435 N N . PHE A 1 177 ? -1.304 1.141 -0.475 1.00 88.94 177 PHE A N 1
ATOM 1436 C CA . PHE A 1 177 ? -0.547 1.816 0.582 1.00 88.94 177 PHE A CA 1
ATOM 1437 C C . PHE A 1 177 ? 0.004 3.164 0.109 1.00 88.94 177 PHE A C 1
ATOM 1439 O O . PHE A 1 177 ? -0.236 3.558 -1.026 1.00 88.94 177 PHE A O 1
ATOM 1446 N N . GLY A 1 178 ? 0.781 3.864 0.939 1.00 84.94 178 GLY A N 1
ATOM 1447 C CA . GLY A 1 178 ? 1.554 5.013 0.453 1.00 84.94 178 GLY A CA 1
ATOM 1448 C C . GLY A 1 178 ? 0.710 6.242 0.116 1.00 84.94 178 GLY A C 1
ATOM 1449 O O . GLY A 1 178 ? 1.061 7.033 -0.751 1.00 84.94 178 GLY A O 1
ATOM 1450 N N . PHE A 1 179 ? -0.425 6.417 0.775 1.00 88.44 179 PHE A N 1
ATOM 1451 C CA . PHE A 1 179 ? -1.230 7.622 0.613 1.00 88.44 179 PHE A CA 1
ATOM 1452 C C . PHE A 1 179 ? -1.116 8.524 1.825 1.00 88.44 179 PHE A C 1
ATOM 1454 O O . PHE A 1 179 ? -0.576 8.139 2.867 1.00 88.44 179 PHE A O 1
ATOM 1461 N N . ARG A 1 180 ? -1.627 9.746 1.688 1.00 87.44 180 ARG A N 1
ATOM 1462 C CA . ARG A 1 180 ? -1.681 10.689 2.802 1.00 87.44 180 ARG A CA 1
ATOM 1463 C C . ARG A 1 180 ? -2.482 10.126 3.976 1.00 87.44 180 ARG A C 1
ATOM 1465 O O . ARG A 1 180 ? -2.030 10.231 5.113 1.00 87.44 180 ARG A O 1
ATOM 1472 N N . THR A 1 181 ? -3.643 9.544 3.695 1.00 88.12 181 THR A N 1
ATOM 1473 C CA . THR A 1 181 ? -4.561 9.006 4.699 1.00 88.12 181 THR A CA 1
ATOM 1474 C C . THR A 1 181 ? -4.475 7.482 4.791 1.00 88.12 181 THR A C 1
ATOM 1476 O O . THR A 1 181 ? -4.094 6.820 3.817 1.00 88.12 181 THR A O 1
ATOM 1479 N N . PRO A 1 182 ? -4.827 6.910 5.954 1.00 93.31 182 PRO A N 1
ATOM 1480 C CA . PRO A 1 182 ? -4.994 5.475 6.085 1.00 93.31 182 PRO A CA 1
ATOM 1481 C C . PRO A 1 182 ? -6.041 4.907 5.121 1.00 93.31 182 PRO A C 1
ATOM 1483 O O . PRO A 1 182 ? -6.993 5.593 4.742 1.00 93.31 182 PRO A O 1
ATOM 1486 N N . ARG A 1 183 ? -5.881 3.629 4.774 1.00 94.81 183 ARG A N 1
ATOM 1487 C CA . ARG A 1 183 ? -6.860 2.834 4.025 1.00 94.81 183 ARG A CA 1
ATOM 1488 C C . ARG A 1 183 ? -6.972 1.446 4.619 1.00 94.81 183 ARG A C 1
ATOM 1490 O O . ARG A 1 183 ? -5.966 0.879 5.046 1.00 94.81 183 ARG A O 1
ATOM 1497 N N . ILE A 1 184 ? -8.180 0.903 4.635 1.00 96.81 184 ILE A N 1
ATOM 1498 C CA . ILE A 1 184 ? -8.438 -0.446 5.129 1.00 96.81 184 ILE A CA 1
ATOM 1499 C C . ILE A 1 184 ? -9.366 -1.185 4.172 1.00 96.81 184 ILE A C 1
ATOM 1501 O O . ILE A 1 184 ? -10.267 -0.587 3.586 1.00 96.81 184 ILE A O 1
ATOM 1505 N N . GLU A 1 185 ? -9.146 -2.481 3.999 1.00 96.88 185 GLU A N 1
ATOM 1506 C CA . GLU A 1 185 ? -10.017 -3.334 3.193 1.00 96.88 185 GLU A CA 1
ATOM 1507 C C . GLU A 1 185 ? -9.994 -4.768 3.725 1.00 96.88 185 GLU A C 1
ATOM 1509 O O . GLU A 1 185 ? -8.971 -5.229 4.244 1.00 96.88 185 GLU A O 1
ATOM 1514 N N . ILE A 1 186 ? -11.117 -5.476 3.587 1.00 97.06 186 ILE A N 1
ATOM 1515 C CA . ILE A 1 186 ? -11.175 -6.917 3.831 1.00 97.06 186 ILE A CA 1
ATOM 1516 C C . ILE A 1 186 ? -10.558 -7.619 2.626 1.00 97.06 186 ILE A C 1
ATOM 1518 O O . ILE A 1 186 ? -11.005 -7.428 1.498 1.00 97.06 186 ILE A O 1
ATOM 1522 N N . ILE A 1 187 ? -9.563 -8.463 2.860 1.00 95.56 187 ILE A N 1
ATOM 1523 C CA . ILE A 1 187 ? -8.947 -9.278 1.821 1.00 95.56 187 ILE A CA 1
ATOM 1524 C C . ILE A 1 187 ? -9.148 -10.758 2.123 1.00 95.56 187 ILE A C 1
ATOM 1526 O O . ILE A 1 187 ? -9.124 -11.188 3.276 1.00 95.56 187 ILE A O 1
ATOM 1530 N N . ASN A 1 188 ? -9.319 -11.540 1.061 1.00 93.50 188 ASN A N 1
ATOM 1531 C CA . ASN A 1 188 ? -9.289 -12.991 1.130 1.00 93.50 188 ASN A CA 1
ATOM 1532 C C . ASN A 1 188 ? -7.934 -13.479 0.608 1.00 93.50 188 ASN A C 1
ATOM 1534 O O . ASN A 1 188 ? -7.624 -13.300 -0.573 1.00 93.50 188 ASN A O 1
ATOM 1538 N N . ARG A 1 189 ? -7.100 -14.039 1.488 1.00 87.62 189 ARG A N 1
ATOM 1539 C CA . ARG A 1 189 ? -5.811 -14.621 1.091 1.00 87.62 189 ARG A CA 1
ATOM 1540 C C . ARG A 1 189 ? -6.013 -16.050 0.572 1.00 87.62 189 ARG A C 1
ATOM 1542 O O . ARG A 1 189 ? -7.120 -16.582 0.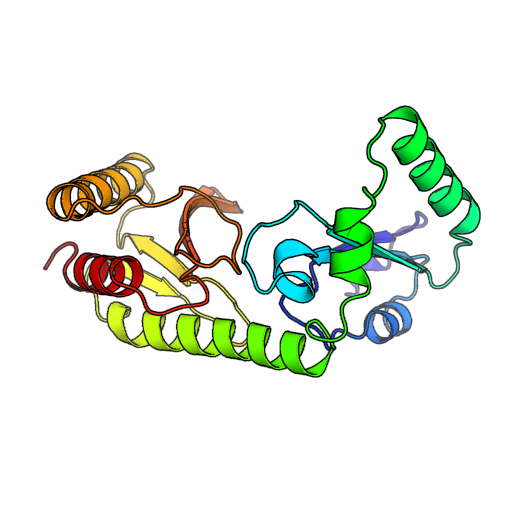556 1.00 87.62 189 ARG A O 1
ATOM 1549 N N . PHE A 1 190 ? -4.927 -16.696 0.145 1.00 84.19 190 PHE A N 1
ATOM 1550 C CA . PHE A 1 190 ? -4.964 -18.111 -0.236 1.00 84.19 190 PHE A CA 1
ATOM 1551 C C . PHE A 1 190 ? -5.612 -18.973 0.859 1.00 84.19 190 PHE A C 1
ATOM 1553 O O . PHE A 1 190 ? -5.397 -18.736 2.046 1.00 84.19 190 PHE A O 1
ATOM 1560 N N . ASN A 1 191 ? -6.366 -19.989 0.433 1.00 84.75 191 ASN A N 1
ATOM 1561 C CA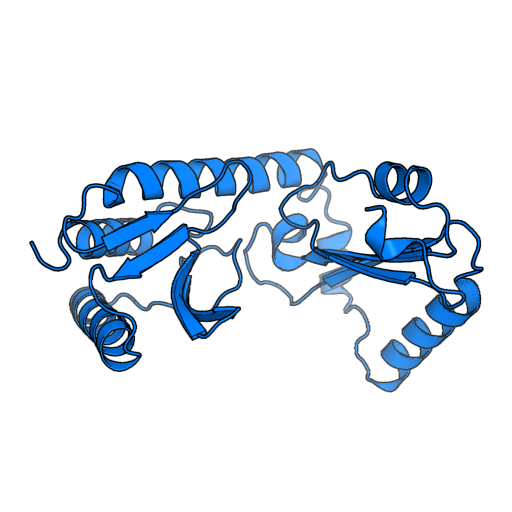 . ASN A 1 191 ? -7.089 -20.929 1.297 1.00 84.75 191 ASN A CA 1
ATOM 1562 C C . ASN A 1 191 ? -8.198 -20.299 2.161 1.00 84.75 191 ASN A C 1
ATOM 1564 O O . ASN A 1 191 ? -8.443 -20.766 3.270 1.00 84.75 191 ASN A O 1
ATOM 1568 N N . A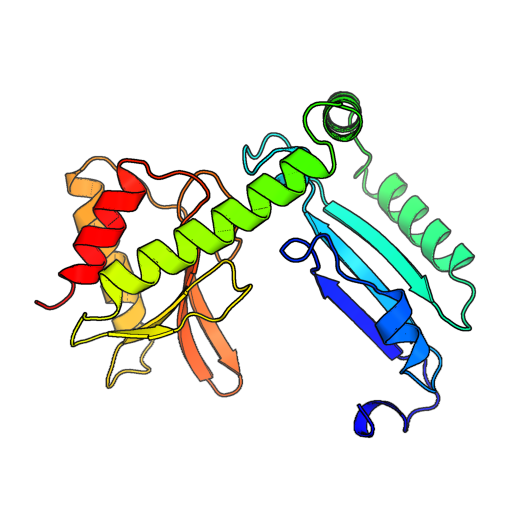SN A 1 192 ? -8.898 -19.279 1.651 1.00 84.88 192 ASN A N 1
ATOM 1569 C CA . ASN A 1 192 ? -10.031 -18.638 2.333 1.00 84.88 192 ASN A CA 1
ATOM 1570 C C . ASN A 1 192 ? -9.681 -18.012 3.692 1.00 84.88 192 ASN A C 1
ATOM 1572 O O . ASN A 1 192 ? -10.492 -18.006 4.618 1.00 84.88 192 ASN A O 1
ATOM 1576 N N . ASP A 1 193 ? -8.461 -17.502 3.822 1.00 90.06 193 ASP A N 1
ATOM 1577 C CA . ASP A 1 193 ? -7.991 -16.851 5.037 1.00 90.06 193 ASP A CA 1
ATOM 1578 C C . ASP A 1 193 ? -8.327 -15.355 4.989 1.00 90.06 193 ASP A C 1
ATOM 1580 O O . ASP A 1 193 ? -7.632 -14.571 4.329 1.00 90.06 193 ASP A O 1
ATOM 1584 N N . LEU A 1 194 ? -9.422 -14.977 5.654 1.00 95.81 194 LEU A N 1
ATOM 1585 C CA . LEU A 1 194 ? -9.905 -13.602 5.701 1.00 95.81 194 LEU A CA 1
ATOM 1586 C C . LEU A 1 194 ? -9.066 -12.770 6.668 1.00 95.81 194 LEU A C 1
ATOM 1588 O O . LEU A 1 194 ? -8.727 -13.200 7.771 1.00 95.81 194 LEU A O 1
ATOM 1592 N N . CYS A 1 195 ? -8.758 -11.543 6.266 1.00 96.94 195 CYS A N 1
ATOM 1593 C CA . CYS A 1 195 ? -8.141 -10.560 7.141 1.00 96.94 195 CYS A CA 1
ATOM 1594 C C . CYS A 1 195 ? -8.432 -9.134 6.675 1.00 96.94 195 CYS A C 1
ATOM 1596 O O . CYS A 1 195 ? -8.899 -8.898 5.563 1.00 96.94 195 CYS A O 1
ATOM 1598 N N . LEU A 1 196 ? -8.122 -8.165 7.527 1.00 97.06 196 LEU A N 1
ATOM 1599 C CA . LEU A 1 196 ? -8.068 -6.759 7.154 1.00 97.06 196 LEU A CA 1
ATOM 1600 C C . LEU A 1 196 ? -6.641 -6.421 6.747 1.00 97.06 196 LEU A C 1
ATOM 1602 O O . LEU A 1 196 ? -5.687 -6.725 7.467 1.00 97.06 196 LEU A O 1
ATOM 1606 N N . ARG A 1 197 ? -6.496 -5.739 5.616 1.00 96.56 197 ARG A N 1
ATOM 1607 C CA . ARG A 1 197 ? -5.247 -5.083 5.242 1.00 96.56 197 ARG A CA 1
ATOM 1608 C C . ARG A 1 197 ? -5.363 -3.606 5.567 1.00 96.56 197 ARG A C 1
ATOM 1610 O O . ARG A 1 197 ? -6.168 -2.911 4.957 1.00 96.56 197 ARG A O 1
ATOM 1617 N N . LEU A 1 198 ? -4.544 -3.134 6.501 1.00 96.81 198 LEU A N 1
ATOM 1618 C CA . LEU A 1 198 ? -4.502 -1.739 6.925 1.00 96.81 198 LEU A CA 1
ATOM 1619 C C . LEU A 1 198 ? -3.226 -1.068 6.413 1.00 96.81 198 LEU A C 1
ATOM 1621 O O . LEU A 1 198 ? -2.121 -1.401 6.833 1.00 96.81 198 LEU A O 1
ATOM 1625 N N . SER A 1 199 ? -3.378 -0.077 5.546 1.00 95.19 199 SER A N 1
ATOM 1626 C CA . SER A 1 199 ? -2.313 0.861 5.202 1.00 95.19 199 SER A CA 1
ATOM 1627 C C . SER A 1 199 ? -2.449 2.100 6.076 1.00 95.19 199 SER A C 1
ATOM 1629 O O . SER A 1 199 ? -3.481 2.757 6.045 1.00 95.19 199 SER A O 1
ATOM 1631 N N . VAL A 1 200 ? -1.418 2.445 6.845 1.00 94.00 200 VAL A N 1
ATOM 1632 C CA . VAL A 1 200 ? -1.508 3.510 7.868 1.00 94.00 200 VAL A CA 1
ATOM 1633 C C . VAL A 1 200 ? -1.347 4.932 7.314 1.00 94.00 200 VAL A C 1
ATOM 1635 O O . VAL A 1 200 ? -1.525 5.909 8.036 1.00 94.00 200 VAL A O 1
ATOM 1638 N N . GLY A 1 201 ? -1.008 5.051 6.030 1.00 91.00 201 GLY A N 1
ATOM 1639 C CA . GLY A 1 201 ? -0.654 6.316 5.391 1.00 91.00 201 GLY A CA 1
ATOM 1640 C C . GLY A 1 201 ? 0.747 6.819 5.762 1.00 91.00 201 GLY A C 1
ATOM 1641 O O . GLY A 1 201 ? 1.499 6.167 6.484 1.00 91.00 201 GLY A O 1
ATOM 1642 N N . VAL A 1 202 ? 1.123 7.983 5.228 1.00 90.12 202 VAL A N 1
ATOM 1643 C CA . VAL A 1 202 ? 2.474 8.567 5.383 1.00 90.12 202 VAL A CA 1
ATOM 1644 C C . VAL A 1 202 ? 2.535 9.780 6.325 1.00 90.12 202 VAL A C 1
ATOM 1646 O O . VAL A 1 202 ? 3.605 10.350 6.553 1.00 90.12 202 VAL A O 1
ATOM 1649 N N . TYR A 1 203 ? 1.403 10.170 6.919 1.00 87.44 203 TYR A N 1
ATOM 1650 C CA . TYR A 1 203 ? 1.328 11.273 7.880 1.00 87.44 203 TYR A CA 1
ATOM 1651 C C . TYR A 1 203 ? 0.475 10.912 9.101 1.00 87.44 203 TYR A C 1
ATOM 1653 O O . TYR A 1 203 ? -0.614 10.354 8.972 1.00 87.44 203 TYR A O 1
ATOM 1661 N N . LYS A 1 204 ? 0.944 11.303 10.294 1.00 91.94 204 LYS A N 1
ATOM 1662 C CA . LYS A 1 204 ? 0.176 11.208 11.545 1.00 91.94 204 LYS A CA 1
ATOM 1663 C C . LYS A 1 204 ? -0.809 12.382 11.623 1.00 91.94 204 LYS A C 1
ATOM 1665 O O . LYS A 1 204 ? -0.435 13.477 12.031 1.00 91.94 204 LYS A O 1
ATOM 1670 N N . GLY A 1 205 ? -2.041 12.173 11.164 1.00 91.81 205 GLY A N 1
ATOM 1671 C CA . GLY A 1 205 ? -3.148 13.134 11.277 1.00 91.81 205 GLY A CA 1
ATOM 1672 C C . GLY A 1 205 ? -4.218 12.693 12.280 1.00 91.81 205 GLY A C 1
ATOM 1673 O O . GLY A 1 205 ? -4.087 11.648 12.909 1.00 91.81 205 GLY A O 1
ATOM 1674 N N . VAL A 1 206 ? -5.313 13.452 12.387 1.00 94.75 206 VAL A N 1
ATOM 1675 C CA . VAL A 1 206 ? -6.443 13.111 13.279 1.00 94.75 206 VAL A CA 1
ATOM 1676 C C . VAL A 1 206 ? -6.966 11.700 12.990 1.00 94.75 206 VAL A C 1
ATOM 1678 O O . VAL A 1 206 ? -7.055 10.884 13.899 1.00 94.75 206 VAL A O 1
ATOM 1681 N N . LEU A 1 207 ? -7.175 11.364 11.711 1.00 94.94 207 LEU A N 1
ATOM 1682 C CA . LEU A 1 207 ? -7.617 10.031 11.290 1.00 94.94 207 LEU A CA 1
ATOM 1683 C C . LEU A 1 207 ? -6.651 8.909 11.707 1.00 94.94 207 LEU A C 1
ATOM 1685 O O . LEU A 1 207 ? -7.100 7.849 12.128 1.00 94.94 207 LEU A O 1
ATOM 1689 N N . TYR A 1 208 ? -5.335 9.145 11.645 1.00 95.06 208 TYR A N 1
ATOM 1690 C CA . TYR A 1 208 ? -4.333 8.177 12.108 1.00 95.06 208 TYR A CA 1
ATOM 1691 C C . TYR A 1 208 ? -4.542 7.860 13.595 1.00 95.06 208 TYR A C 1
ATOM 1693 O O . TYR A 1 208 ? -4.631 6.694 13.971 1.00 95.06 208 TYR A O 1
ATOM 1701 N N . TYR A 1 209 ? -4.666 8.892 14.435 1.00 96.25 209 TYR A N 1
ATOM 1702 C CA . TYR A 1 209 ? -4.813 8.705 15.878 1.00 96.25 209 TYR A CA 1
ATOM 1703 C C . TYR A 1 209 ? -6.179 8.127 16.252 1.00 96.25 209 TYR A C 1
ATOM 1705 O O . TYR A 1 209 ? -6.239 7.235 17.091 1.00 96.25 209 TYR A O 1
ATOM 1713 N N . SER A 1 210 ? -7.257 8.554 15.589 1.00 97.00 210 SER A N 1
ATOM 1714 C CA . SER A 1 210 ? -8.595 7.996 15.808 1.00 97.00 210 SER A CA 1
ATOM 1715 C C . SER A 1 210 ? -8.669 6.516 15.431 1.00 97.00 210 SER A C 1
ATOM 1717 O O . SER A 1 210 ? -9.225 5.725 16.185 1.00 97.00 210 SER A O 1
ATOM 1719 N N . MET A 1 211 ? -8.057 6.104 14.315 1.00 96.56 211 MET A N 1
ATOM 1720 C CA . MET A 1 211 ? -7.973 4.681 13.969 1.00 96.56 211 MET A CA 1
ATOM 1721 C C . MET A 1 211 ? -7.121 3.898 14.964 1.00 96.56 211 MET A C 1
ATOM 1723 O O . MET A 1 211 ? -7.496 2.796 15.351 1.00 96.56 211 MET A O 1
ATOM 1727 N N . GLN A 1 212 ? -5.981 4.449 15.389 1.00 96.50 212 GLN A N 1
ATOM 1728 C CA . GLN A 1 212 ? -5.134 3.814 16.398 1.00 96.50 212 GLN A CA 1
ATOM 1729 C C . GLN A 1 212 ? -5.917 3.578 17.695 1.00 96.50 212 GLN A C 1
ATOM 1731 O O . GLN A 1 212 ? -5.859 2.487 18.259 1.00 96.50 212 GLN A O 1
ATOM 1736 N N . GLU A 1 213 ? -6.645 4.592 18.162 1.00 97.44 213 GLU A N 1
ATOM 1737 C CA . GLU A 1 213 ? -7.458 4.514 19.369 1.00 97.44 213 GLU A CA 1
ATOM 1738 C C . GLU A 1 213 ? -8.561 3.469 19.227 1.00 97.44 213 GLU A C 1
ATOM 1740 O O . GLU A 1 213 ? -8.606 2.559 20.052 1.00 97.44 213 GLU A O 1
ATOM 1745 N N . PHE A 1 214 ? -9.364 3.549 18.159 1.00 97.88 214 PHE A N 1
ATOM 1746 C CA . PHE A 1 214 ? -10.420 2.581 17.873 1.00 97.88 214 PHE A CA 1
ATOM 1747 C C . PHE A 1 214 ? -9.883 1.156 17.890 1.00 97.88 214 PHE A C 1
ATOM 1749 O O . PHE A 1 214 ? -10.407 0.315 18.602 1.00 97.88 214 PHE A O 1
ATOM 1756 N N . ILE A 1 215 ? -8.810 0.868 17.147 1.00 97.88 215 ILE A N 1
ATOM 1757 C CA . ILE A 1 215 ? -8.287 -0.499 17.049 1.00 97.88 215 ILE A CA 1
ATOM 1758 C C . ILE A 1 215 ? -7.733 -0.957 18.394 1.00 97.88 215 ILE A C 1
ATOM 1760 O O . ILE A 1 215 ? -7.921 -2.109 18.770 1.00 97.88 215 ILE A O 1
ATOM 1764 N N . ARG A 1 216 ? -7.068 -0.079 19.150 1.00 96.94 216 ARG A N 1
ATOM 1765 C CA . ARG A 1 216 ? -6.561 -0.421 20.483 1.00 96.94 216 ARG A CA 1
ATOM 1766 C C . ARG A 1 216 ? -7.698 -0.773 21.439 1.00 96.94 216 ARG A C 1
ATOM 1768 O O . ARG A 1 216 ? -7.520 -1.663 22.266 1.00 96.94 216 ARG A O 1
ATOM 1775 N N . THR A 1 217 ? -8.837 -0.092 21.322 1.00 96.19 217 THR A N 1
ATOM 1776 C CA . THR A 1 217 ? -9.991 -0.292 22.200 1.00 96.19 217 THR A CA 1
ATOM 1777 C C . THR A 1 217 ? -11.063 -1.208 21.617 1.00 96.19 217 THR A C 1
ATOM 1779 O O . THR A 1 217 ? -12.025 -1.512 22.321 1.00 96.19 217 THR A O 1
ATOM 1782 N N . TRP A 1 218 ? -10.911 -1.682 20.377 1.00 96.44 218 TRP A N 1
ATOM 1783 C CA . TRP A 1 218 ? -11.911 -2.506 19.708 1.00 96.44 218 TRP A CA 1
ATOM 1784 C C . TRP A 1 218 ? -12.048 -3.836 20.437 1.00 96.44 218 TRP A C 1
ATOM 1786 O O . TRP A 1 218 ? -11.138 -4.666 20.446 1.00 96.44 218 TRP A O 1
ATOM 1796 N N . ARG A 1 219 ? -13.195 -3.999 21.090 1.00 83.62 219 ARG A N 1
ATOM 1797 C CA . ARG A 1 219 ? -13.462 -5.048 22.075 1.00 83.62 219 ARG A CA 1
ATOM 1798 C C . ARG A 1 219 ? -12.504 -4.969 23.280 1.00 83.62 219 ARG A C 1
ATOM 1800 O O . ARG A 1 219 ? -11.910 -5.943 23.713 1.00 83.62 219 ARG A O 1
ATOM 1807 N N . SER A 1 220 ? -12.335 -3.786 23.860 1.00 65.94 220 SER A N 1
ATOM 1808 C CA . SER A 1 220 ? -11.967 -3.682 25.284 1.00 65.94 220 SER A CA 1
ATOM 1809 C C . SER A 1 220 ? -13.030 -4.365 26.130 1.00 65.94 220 SER A C 1
ATOM 1811 O O . SER A 1 220 ? -14.216 -4.245 25.767 1.00 65.94 220 SER A O 1
#

Sequence (220 aa):
MDSLNHSSLPLILIIDSTADIFFDVSYILRKLKRDTIIFDFKSGIKLYQLGLELSNLGIVHITSNKINTSLLRKSLIGFRSLTGTSILPYEEKILCNSIFNFKTQAMYVERLNILCRDFFYQIKSNKFLDVHFGEGIVFLIIKIKNSNEIKDYKQFLDDLKVYLDDKQLSLMIGTSFGFRTPRIEIINRFNNDLCLRLSVGVYKGVLYYSMQEFIRTWRS

pLDDT: mean 90.26, std 7.31, range [53.31, 97.88]

Organism: Streptococcus pneumoniae (NCBI:txid1313)

Radius of gyration: 20.31 Å; chains: 1; bounding box: 41×45×55 Å